Protein AF-0000000074057341 (afdb_homodimer)

Secondary structure (DSSP, 8-state):
----HHHHHHHHHHHHHHHHHHHHHHHHHHHHS-HHHHHHHHHHHHHHHHHHHHHHT-S---HHHHHHHHHHHHHHHHTEEEEE-SSEEEEEES--HHHHHHHHTT--HHHHHHHHHHHTHHHHHHHHHTT--EEE---GGGT-SSEEEEEESS---/----HHHHHHHHHHHHHHHHHHHHHHHHHHHHS-HHHHHHHHHHHHHHHHHHHHHHT-S---HHHHHHHHHHHHHHHHTEEEEE-SSEEEEEES--HHHHHHHHTT--HHHHHHHHHHHTHHHHHHHHHTT--EEE---GGGT-SSEEEEEESS---

Radius of gyration: 20.04 Å; Cα contacts (8 Å, |Δi|>4): 514; chains: 2; bounding box: 46×61×47 Å

Foldseek 3Di:
DDDDPVVLVVVLVVVLVVLVVLVVVLVVLVVVDPPVVSLVVLLVVLLVVLVVVLVVVVDQDAQVVVVVVCCVVCCSNQVWDWDDDPWKIKIKGQHDSSLVSCVVVVHDLVVSLSVQVSNCSSVCNSCVSSVWDWDFDDDVSNVDRITMIITTRDDDD/DDDDPVVLVVVLVVVLVVLVVLVVVLVVLVVVDPPVVSLVVLLVVLLVVLVVVLVVVVDQDAQVVVVVVCCVVCCSNQVWDWDDDPWKIKIKGQHDSSLVSCVVVVDDLVVSLSVQVSNCSSVVNSCVSSVWDWDFDDDVSNVDRITMIITTRDDDD

Sequence (314 aa):
MEWNKEVTERVRGAMRDRARVMACLCGELEKILPSDKAEAAARKAITSYGCIRAERDGHKITPDEWVDIHYRDMGGVFETEITKNDEYSEMRMHYCPLLEEWKAMGLSPEKQDLYCDIAMELDRNRAAEHDIPCDIVERLGKGDSFCRVRLWKKARPMEWNKEVTERVRGAMRDRARVMACLCGELEKILPSDKAEAAARKAITSYGCIRAERDGHKITPDEWVDIHYRDMGGVFETEITKNDEYSEMRMHYCPLLEEWKAMGLSPEKQDLYCDIAMELDRNRAAEHDIPCDIVERLGKGDSFCRVRLWKKARP

Organism: NCBI:txid44742

pLDDT: mean 96.52, std 6.32, range [50.5, 98.88]

Nearest PDB structures (foldseek):
  2bjn-assembly1_A  TM=5.904E-01  e=4.803E-03  Homo sapiens
  7b70-assembly1_A  TM=5.473E-01  e=6.809E-03  Drosophila melanogaster
  8pog-assembly1_D  TM=5.361E-01  e=1.450E-02  Enterobacter sp. 638
  2j3t-assembly1_B  TM=5.684E-01  e=8.302E-02  Homo sapiens
  2bjn-assembly1_A  TM=5.836E-01  e=3.253E-03  Homo sapiens

Structure (mmCIF, N/CA/C/O backbone):
data_AF-0000000074057341-model_v1
#
loop_
_entity.id
_entity.type
_entity.pdbx_description
1 polymer 'L-2-amino-thiazoline-4-carboxylic acid hydrolase'
#
loop_
_atom_site.group_PDB
_atom_site.id
_atom_site.type_symbol
_atom_site.label_atom_id
_atom_site.label_alt_id
_atom_site.label_comp_id
_atom_site.label_asym_id
_atom_site.label_entity_id
_atom_site.label_seq_id
_atom_site.pdbx_PDB_ins_code
_atom_site.Cartn_x
_atom_site.Cartn_y
_atom_site.Cartn_z
_atom_site.occupancy
_atom_site.B_iso_or_equiv
_atom_site.auth_seq_id
_atom_site.auth_comp_id
_atom_site.auth_asym_id
_atom_site.auth_atom_id
_atom_site.pdbx_PDB_model_num
ATOM 1 N N . MET A 1 1 ? -21.844 6.156 14.234 1 56.16 1 MET A N 1
ATOM 2 C CA . MET A 1 1 ? -21.953 5.641 12.875 1 56.16 1 MET A CA 1
ATOM 3 C C . MET A 1 1 ? -21.422 4.215 12.789 1 56.16 1 MET A C 1
ATOM 5 O O . MET A 1 1 ? -20.406 3.893 13.406 1 56.16 1 MET A O 1
ATOM 9 N N . GLU A 1 2 ? -22.188 3.312 12.547 1 80.12 2 GLU A N 1
ATOM 10 C CA . GLU A 1 2 ? -21.781 1.916 12.469 1 80.12 2 GLU A CA 1
ATOM 11 C C . GLU A 1 2 ? -20.984 1.648 11.188 1 80.12 2 GLU A C 1
ATOM 13 O O . GLU A 1 2 ? -21.438 1.976 10.094 1 80.12 2 GLU A O 1
ATOM 18 N N . TRP A 1 3 ? -19.703 1.364 11.328 1 88.06 3 TRP A N 1
ATOM 19 C CA . TRP A 1 3 ? -18.844 1.072 10.188 1 88.06 3 TRP A CA 1
ATOM 20 C C . TRP A 1 3 ? -19.219 -0.269 9.555 1 88.06 3 TRP A C 1
ATOM 22 O O . TRP A 1 3 ? -19.516 -1.233 10.266 1 88.06 3 TRP A O 1
ATOM 32 N N . ASN A 1 4 ? -19.219 -0.233 8.188 1 92.94 4 ASN A N 1
ATOM 33 C CA . ASN A 1 4 ? -19.391 -1.491 7.473 1 92.94 4 ASN A CA 1
ATOM 34 C C . ASN A 1 4 ? -18.219 -2.447 7.73 1 92.94 4 ASN A C 1
ATOM 36 O O . ASN A 1 4 ? -17.094 -2.186 7.309 1 92.94 4 ASN A O 1
ATOM 40 N N . LYS A 1 5 ? -18.547 -3.537 8.375 1 95 5 LYS A N 1
ATOM 41 C CA . LYS A 1 5 ? -17.5 -4.457 8.836 1 95 5 LYS A CA 1
ATOM 42 C C . LYS A 1 5 ? -16.719 -5.043 7.664 1 95 5 LYS A C 1
ATOM 44 O O . LYS A 1 5 ? -15.508 -5.195 7.738 1 95 5 LYS A O 1
ATOM 49 N N . GLU A 1 6 ? -17.438 -5.406 6.637 1 95.62 6 GLU A N 1
ATOM 50 C CA . GLU A 1 6 ? -16.766 -5.988 5.477 1 95.62 6 GLU A CA 1
ATOM 51 C C . GLU A 1 6 ? -15.812 -4.988 4.832 1 95.62 6 GLU A C 1
ATOM 53 O O . GLU A 1 6 ? -14.68 -5.336 4.488 1 95.62 6 GLU A O 1
ATOM 58 N N . VAL A 1 7 ? -16.203 -3.758 4.684 1 96.81 7 VAL A N 1
ATOM 59 C CA . VAL A 1 7 ? -15.352 -2.717 4.109 1 96.81 7 VAL A CA 1
ATOM 60 C C . VAL A 1 7 ? -14.117 -2.52 4.977 1 96.81 7 VAL A C 1
ATOM 62 O O . VAL A 1 7 ? -12.992 -2.504 4.469 1 96.81 7 VAL A O 1
ATOM 65 N N . THR A 1 8 ? -14.344 -2.486 6.277 1 97.88 8 THR A N 1
ATOM 66 C CA . THR A 1 8 ? -13.258 -2.246 7.219 1 97.88 8 THR A CA 1
ATOM 67 C C . THR A 1 8 ? -12.195 -3.342 7.109 1 97.88 8 THR A C 1
ATOM 69 O O . THR A 1 8 ? -11.008 -3.051 6.953 1 97.88 8 THR A O 1
ATOM 72 N N . GLU A 1 9 ? -12.617 -4.551 7.059 1 97.62 9 GLU A N 1
ATOM 73 C CA . GLU A 1 9 ? -11.672 -5.668 7.055 1 97.62 9 GLU A CA 1
ATOM 74 C C . GLU A 1 9 ? -10.945 -5.77 5.715 1 97.62 9 GLU A C 1
ATOM 76 O O . GLU A 1 9 ? -9.758 -6.078 5.672 1 97.62 9 GLU A O 1
ATOM 81 N N . ARG A 1 10 ? -11.656 -5.5 4.648 1 97.94 10 ARG A N 1
ATOM 82 C CA . ARG A 1 10 ? -11.039 -5.586 3.33 1 97.94 10 ARG A CA 1
ATOM 83 C C . ARG A 1 10 ? -10.047 -4.453 3.113 1 97.94 10 ARG A C 1
ATOM 85 O O . ARG A 1 10 ? -8.992 -4.648 2.506 1 97.94 10 ARG A O 1
ATOM 92 N N . VAL A 1 11 ? -10.352 -3.299 3.623 1 98.5 11 VAL A N 1
ATOM 93 C CA . VAL A 1 11 ? -9.43 -2.166 3.525 1 98.5 11 VAL A CA 1
ATOM 94 C C . VAL A 1 11 ? -8.219 -2.406 4.414 1 98.5 11 VAL A C 1
ATOM 96 O O . VAL A 1 11 ? -7.082 -2.133 4.016 1 98.5 11 VAL A O 1
ATOM 99 N N . ARG A 1 12 ? -8.445 -2.996 5.609 1 98.62 12 ARG A N 1
ATOM 100 C CA . ARG A 1 12 ? -7.324 -3.361 6.473 1 98.62 12 ARG A CA 1
ATOM 101 C C . ARG A 1 12 ? -6.387 -4.34 5.77 1 98.62 12 ARG A C 1
ATOM 103 O O . ARG A 1 12 ? -5.164 -4.219 5.875 1 98.62 12 ARG A O 1
ATOM 110 N N . GLY A 1 13 ? -6.973 -5.289 5.062 1 97.94 13 GLY A N 1
ATOM 111 C CA . GLY A 1 13 ? -6.16 -6.227 4.301 1 97.94 13 GLY A CA 1
ATOM 112 C C . GLY A 1 13 ? -5.297 -5.555 3.254 1 97.94 13 GLY A C 1
ATOM 113 O O . GLY A 1 13 ? -4.109 -5.867 3.129 1 97.94 13 GLY A O 1
ATOM 114 N N . ALA A 1 14 ? -5.887 -4.617 2.516 1 98.31 14 ALA A N 1
ATOM 115 C CA . ALA A 1 14 ? -5.145 -3.885 1.49 1 98.31 14 ALA A CA 1
ATOM 116 C C . ALA A 1 14 ? -4.047 -3.029 2.111 1 98.31 14 ALA A C 1
ATOM 118 O O . ALA A 1 14 ? -2.963 -2.885 1.537 1 98.31 14 ALA A O 1
ATOM 119 N N . MET A 1 15 ? -4.277 -2.494 3.279 1 98.75 15 MET A N 1
ATOM 120 C CA . MET A 1 15 ? -3.279 -1.666 3.951 1 98.75 15 MET A CA 1
ATOM 121 C C . MET A 1 15 ? -2.145 -2.523 4.504 1 98.75 15 MET A C 1
ATOM 123 O O . MET A 1 15 ? -0.996 -2.08 4.551 1 98.75 15 MET A O 1
ATOM 127 N N . ARG A 1 16 ? -2.484 -3.758 4.887 1 98.56 16 ARG A N 1
ATOM 128 C CA . ARG A 1 16 ? -1.421 -4.68 5.277 1 98.56 16 ARG A CA 1
ATOM 129 C C . ARG A 1 16 ? -0.5 -4.98 4.102 1 98.56 16 ARG A C 1
ATOM 131 O O . ARG A 1 16 ? 0.712 -5.129 4.277 1 98.56 16 ARG A O 1
ATOM 138 N N . ASP A 1 17 ? -1.051 -5.051 2.908 1 98.25 17 ASP A N 1
ATOM 139 C CA . ASP A 1 17 ? -0.238 -5.23 1.709 1 98.25 17 ASP A CA 1
ATOM 140 C C . ASP A 1 17 ? 0.681 -4.031 1.482 1 98.25 17 ASP A C 1
ATOM 142 O O . ASP A 1 17 ? 1.844 -4.199 1.107 1 98.25 17 ASP A O 1
ATOM 146 N N . ARG A 1 18 ? 0.147 -2.855 1.688 1 98.75 18 ARG A N 1
ATOM 147 C CA . ARG A 1 18 ? 0.969 -1.654 1.585 1 98.75 18 ARG A CA 1
ATOM 148 C C . ARG A 1 18 ? 2.125 -1.694 2.578 1 98.75 18 ARG A C 1
ATOM 150 O O . ARG A 1 18 ? 3.254 -1.334 2.24 1 98.75 18 ARG A O 1
ATOM 157 N N . ALA A 1 19 ? 1.781 -2.117 3.799 1 98.81 19 ALA A N 1
ATOM 158 C CA . ALA A 1 19 ? 2.799 -2.221 4.84 1 98.81 19 ALA A CA 1
ATOM 159 C C . ALA A 1 19 ? 3.916 -3.174 4.426 1 98.81 19 ALA A C 1
ATOM 161 O O . ALA A 1 19 ? 5.094 -2.902 4.664 1 98.81 19 ALA A O 1
ATOM 162 N N . ARG A 1 20 ? 3.584 -4.281 3.795 1 98.44 20 ARG A N 1
ATOM 163 C CA . ARG A 1 20 ? 4.57 -5.262 3.35 1 98.44 20 ARG A CA 1
ATOM 164 C C . ARG A 1 20 ? 5.477 -4.676 2.273 1 98.44 20 ARG A C 1
ATOM 166 O O . ARG A 1 20 ? 6.699 -4.828 2.33 1 98.44 20 ARG A O 1
ATOM 173 N N . VAL A 1 21 ? 4.82 -4.004 1.354 1 98.69 21 VAL A N 1
ATOM 174 C CA . VAL A 1 21 ? 5.59 -3.404 0.27 1 98.69 21 VAL A CA 1
ATOM 175 C C . VAL A 1 21 ? 6.57 -2.377 0.836 1 98.69 21 VAL A C 1
ATOM 177 O O . VAL A 1 21 ? 7.746 -2.365 0.47 1 98.69 21 VAL A O 1
ATOM 180 N N . MET A 1 22 ? 6.102 -1.571 1.725 1 98.88 22 MET A N 1
ATOM 181 C CA . MET A 1 22 ? 6.957 -0.55 2.326 1 98.88 22 MET A CA 1
AT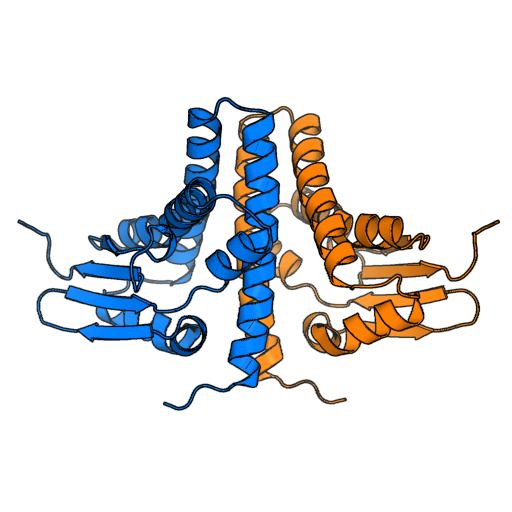OM 182 C C . MET A 1 22 ? 8.117 -1.188 3.086 1 98.88 22 MET A C 1
ATOM 184 O O . MET A 1 22 ? 9.266 -0.781 2.928 1 98.88 22 MET A O 1
ATOM 188 N N . ALA A 1 23 ? 7.797 -2.188 3.855 1 98.81 23 ALA A N 1
ATOM 189 C CA . ALA A 1 23 ? 8.836 -2.846 4.645 1 98.81 23 ALA A CA 1
ATOM 190 C C . ALA A 1 23 ? 9.875 -3.504 3.742 1 98.81 23 ALA A C 1
ATOM 192 O O . ALA A 1 23 ? 11.078 -3.426 4.012 1 98.81 23 ALA A O 1
ATOM 193 N N . CYS A 1 24 ? 9.469 -4.129 2.67 1 98.75 24 CYS A N 1
ATOM 194 C CA . CYS A 1 24 ? 10.383 -4.816 1.765 1 98.75 24 CYS A CA 1
ATOM 195 C C . CYS A 1 24 ? 11.281 -3.82 1.042 1 98.75 24 CYS A C 1
ATOM 197 O O . CYS A 1 24 ? 12.492 -4.039 0.928 1 98.75 24 CYS A O 1
ATOM 199 N N . LEU A 1 25 ? 10.703 -2.717 0.609 1 98.81 25 LEU A N 1
ATOM 200 C CA . LEU A 1 25 ? 11.5 -1.707 -0.083 1 98.81 25 LEU A CA 1
ATOM 201 C C . LEU A 1 25 ? 12.453 -1.015 0.881 1 98.81 25 LEU A C 1
ATOM 203 O O . LEU A 1 25 ? 13.633 -0.824 0.563 1 98.81 25 LEU A O 1
ATOM 207 N N . CYS A 1 26 ? 11.977 -0.683 2.064 1 98.62 26 CYS A N 1
ATOM 208 C CA . CYS A 1 26 ? 12.852 -0.087 3.068 1 98.62 26 CYS A CA 1
ATOM 209 C C . CYS A 1 26 ? 13.961 -1.053 3.471 1 98.62 26 CYS A C 1
ATOM 211 O O . CYS A 1 26 ? 15.102 -0.64 3.693 1 98.62 26 CYS A O 1
ATOM 213 N N . GLY A 1 27 ? 13.578 -2.326 3.547 1 97.81 27 GLY A N 1
ATOM 214 C CA . GLY A 1 27 ? 14.578 -3.334 3.855 1 97.81 27 GLY A CA 1
ATOM 215 C C . GLY A 1 27 ? 15.711 -3.381 2.844 1 97.81 27 GLY A C 1
ATOM 216 O O . GLY A 1 27 ? 16.875 -3.525 3.215 1 97.81 27 GLY A O 1
ATOM 217 N N . GLU A 1 28 ? 15.383 -3.256 1.601 1 97.81 28 GLU A N 1
ATOM 218 C CA . GLU A 1 28 ? 16.422 -3.244 0.576 1 97.81 28 GLU A CA 1
ATOM 219 C C . GLU A 1 28 ? 17.281 -1.99 0.677 1 97.81 28 GLU A C 1
ATOM 221 O O . GLU A 1 28 ? 18.5 -2.049 0.488 1 97.81 28 GLU A O 1
ATOM 226 N N . LEU A 1 29 ? 16.641 -0.837 0.982 1 97.56 29 LEU A N 1
ATOM 227 C CA . LEU A 1 29 ? 17.391 0.397 1.204 1 97.56 29 LEU A CA 1
ATOM 228 C C . LEU A 1 29 ? 18.406 0.221 2.322 1 97.56 29 LEU A C 1
ATOM 230 O O . LEU A 1 29 ? 19.547 0.679 2.205 1 97.56 29 LEU A O 1
ATOM 234 N N . GLU A 1 30 ? 18.031 -0.466 3.322 1 97.44 30 GLU A N 1
ATOM 235 C CA . GLU A 1 30 ? 18.875 -0.655 4.5 1 97.44 30 GLU A CA 1
ATOM 236 C C . GLU A 1 30 ? 20.062 -1.58 4.191 1 97.44 30 GLU A C 1
ATOM 238 O O . GLU A 1 30 ? 21.078 -1.529 4.867 1 97.44 30 GLU A O 1
ATOM 243 N N . LYS A 1 31 ? 19.875 -2.436 3.205 1 96.5 31 LYS A N 1
ATOM 244 C CA . LYS A 1 31 ? 20.969 -3.33 2.807 1 96.5 31 LYS A CA 1
ATOM 245 C C . LYS A 1 31 ? 21.984 -2.604 1.933 1 96.5 31 LYS A C 1
ATOM 247 O O . LYS A 1 31 ? 23.172 -2.945 1.938 1 96.5 31 LYS A O 1
ATOM 252 N N . ILE A 1 32 ? 21.547 -1.567 1.287 1 95.75 32 ILE A N 1
ATOM 253 C CA . ILE A 1 32 ? 22.391 -0.983 0.246 1 95.75 32 ILE A CA 1
ATOM 254 C C . ILE A 1 32 ? 23 0.322 0.749 1 95.75 32 ILE A C 1
ATOM 256 O O . ILE A 1 32 ? 24 0.794 0.207 1 95.75 32 ILE A O 1
ATOM 260 N N . LEU A 1 33 ? 22.391 0.927 1.814 1 96.19 33 LEU A N 1
ATOM 261 C CA . LEU A 1 33 ? 22.828 2.211 2.354 1 96.19 33 LEU A CA 1
ATOM 262 C C . LEU A 1 33 ? 23.125 2.104 3.848 1 96.19 33 LEU A C 1
ATOM 264 O O . LEU A 1 33 ? 22.547 1.252 4.531 1 96.19 33 LEU A O 1
ATOM 268 N N . PRO A 1 34 ? 24.062 3.076 4.262 1 97.06 34 PRO A N 1
ATOM 269 C CA . PRO A 1 34 ? 24.125 3.215 5.719 1 97.06 34 PRO A CA 1
ATOM 270 C C . PRO A 1 34 ? 22.766 3.549 6.336 1 97.06 34 PRO A C 1
ATOM 272 O O . PRO A 1 34 ? 21.938 4.203 5.699 1 97.06 34 PRO A O 1
ATOM 275 N N . SER A 1 35 ? 22.547 3.111 7.609 1 95.94 35 SER A N 1
ATOM 276 C CA . SER A 1 35 ? 21.25 3.17 8.289 1 95.94 35 SER A CA 1
ATOM 277 C C . SER A 1 35 ? 20.672 4.574 8.234 1 95.94 35 SER A C 1
ATOM 279 O O . SER A 1 35 ? 19.469 4.742 7.961 1 95.94 35 SER A O 1
ATOM 281 N N . ASP A 1 36 ? 21.484 5.578 8.5 1 96.88 36 ASP A N 1
ATOM 282 C CA . ASP A 1 36 ? 20.984 6.953 8.531 1 96.88 36 ASP A CA 1
ATOM 283 C C . ASP A 1 36 ? 20.562 7.414 7.141 1 96.88 36 ASP A C 1
ATOM 285 O O . ASP A 1 36 ? 19.578 8.156 7.004 1 96.88 36 ASP A O 1
ATOM 289 N N . LYS A 1 37 ? 21.281 6.977 6.117 1 97.44 37 LYS A N 1
ATOM 290 C CA . LYS A 1 37 ? 20.938 7.34 4.746 1 97.44 37 LYS A CA 1
ATOM 291 C C . LYS A 1 37 ? 19.719 6.578 4.258 1 97.44 37 LYS A C 1
ATOM 293 O O . LYS A 1 37 ? 18.906 7.109 3.488 1 97.44 37 LYS A O 1
ATOM 298 N N . ALA A 1 38 ? 19.609 5.336 4.68 1 97.88 38 ALA A N 1
ATOM 299 C CA . ALA A 1 38 ? 18.422 4.547 4.34 1 97.88 38 ALA A CA 1
ATOM 300 C C . ALA A 1 38 ? 17.156 5.172 4.922 1 97.88 38 ALA A C 1
ATOM 302 O O . ALA A 1 38 ? 16.141 5.289 4.227 1 97.88 38 ALA A O 1
ATOM 303 N N . GLU A 1 39 ? 17.297 5.539 6.164 1 98.5 39 GLU A N 1
ATOM 304 C CA . GLU A 1 39 ? 16.156 6.195 6.805 1 98.5 39 GLU A CA 1
ATOM 305 C C . GLU A 1 39 ? 15.805 7.504 6.105 1 98.5 39 GLU A C 1
ATOM 307 O O . GLU A 1 39 ? 14.633 7.797 5.871 1 98.5 39 GLU A O 1
ATOM 312 N N . ALA A 1 40 ? 16.797 8.297 5.805 1 98.5 40 ALA A N 1
ATOM 313 C CA . ALA A 1 40 ? 16.578 9.578 5.145 1 98.5 40 ALA A CA 1
ATOM 314 C C . ALA A 1 40 ? 15.891 9.391 3.797 1 98.5 40 ALA A C 1
ATOM 316 O O . ALA A 1 40 ? 15 10.164 3.438 1 98.5 40 ALA A O 1
ATOM 317 N N . ALA A 1 41 ? 16.312 8.367 3.039 1 98.44 41 ALA A N 1
ATOM 318 C CA . ALA A 1 41 ? 15.703 8.086 1.739 1 98.44 41 ALA A CA 1
ATOM 319 C C . ALA A 1 41 ? 14.242 7.66 1.891 1 98.44 41 ALA A C 1
ATOM 321 O O . ALA A 1 41 ? 13.383 8.078 1.114 1 98.44 41 ALA A O 1
ATOM 322 N N . ALA A 1 42 ? 13.969 6.816 2.873 1 98.81 42 ALA A N 1
ATOM 323 C CA . ALA A 1 42 ? 12.602 6.371 3.129 1 98.81 42 ALA A CA 1
ATOM 324 C C . ALA A 1 42 ? 11.711 7.539 3.535 1 98.81 42 ALA A C 1
ATOM 326 O O . ALA A 1 42 ? 10.586 7.672 3.045 1 98.81 42 ALA A O 1
ATOM 327 N N . ARG A 1 43 ? 12.242 8.391 4.391 1 98.81 43 ARG A N 1
ATOM 328 C CA . ARG A 1 43 ? 11.484 9.562 4.828 1 98.81 43 ARG A CA 1
ATOM 329 C C . ARG A 1 43 ? 11.203 10.5 3.66 1 98.81 43 ARG A C 1
ATOM 331 O O . ARG A 1 43 ? 10.109 11.055 3.549 1 98.81 43 ARG A O 1
ATOM 338 N N . LYS A 1 44 ? 12.18 10.648 2.832 1 98.75 44 LYS A N 1
ATOM 339 C CA . LYS A 1 44 ? 11.992 11.508 1.662 1 98.75 44 LYS A CA 1
ATOM 340 C C . LYS A 1 44 ? 10.922 10.945 0.735 1 98.75 44 LYS A C 1
ATOM 342 O O . LYS A 1 44 ? 10.117 11.703 0.18 1 98.75 44 LYS A O 1
ATOM 347 N N . ALA A 1 45 ? 10.93 9.664 0.535 1 98.75 45 ALA A N 1
ATOM 348 C CA . ALA A 1 45 ? 9.914 9.016 -0.287 1 98.75 45 ALA A CA 1
ATOM 349 C C . ALA A 1 45 ? 8.516 9.273 0.264 1 98.75 45 ALA A C 1
ATOM 351 O O . ALA A 1 45 ? 7.613 9.672 -0.476 1 98.75 45 ALA A O 1
ATOM 352 N N . ILE A 1 46 ? 8.32 9.078 1.572 1 98.81 46 ILE A N 1
ATOM 353 C CA . ILE A 1 46 ? 7.004 9.219 2.176 1 98.81 46 ILE A CA 1
ATOM 354 C C . ILE A 1 46 ? 6.621 10.688 2.256 1 98.81 46 ILE A C 1
ATOM 356 O O . ILE A 1 46 ? 5.441 11.039 2.164 1 98.81 46 ILE A O 1
ATOM 360 N N . THR A 1 47 ? 7.633 11.586 2.375 1 98.69 47 THR A N 1
ATOM 361 C CA . THR A 1 47 ? 7.383 13.016 2.244 1 98.69 47 THR A CA 1
ATOM 362 C C . THR A 1 47 ? 6.73 13.336 0.899 1 98.69 47 THR A C 1
ATOM 364 O O . THR A 1 47 ? 5.73 14.047 0.84 1 98.69 47 THR A O 1
ATOM 367 N N . SER A 1 48 ? 7.297 12.773 -0.169 1 98.38 48 SER A N 1
ATOM 368 C CA . SER A 1 48 ? 6.727 12.977 -1.497 1 98.38 48 SER A CA 1
ATOM 369 C C . SER A 1 48 ? 5.281 12.484 -1.556 1 98.38 48 SER A C 1
ATOM 371 O O . SER A 1 48 ? 4.426 13.133 -2.164 1 98.38 48 SER A O 1
ATOM 373 N N . TYR A 1 49 ? 5.047 11.406 -0.941 1 98.25 49 TYR A N 1
ATOM 374 C CA . TYR A 1 49 ? 3.695 10.859 -0.862 1 98.25 49 TYR A CA 1
ATOM 375 C C . TYR A 1 49 ? 2.754 11.836 -0.163 1 98.25 49 TYR A C 1
ATOM 377 O O . TYR A 1 49 ? 1.625 12.047 -0.612 1 98.25 49 TYR A O 1
ATOM 385 N N . GLY A 1 50 ? 3.184 12.391 0.948 1 97.94 50 GLY A N 1
ATOM 386 C CA . GLY A 1 50 ? 2.383 13.391 1.639 1 97.94 50 GLY A CA 1
ATOM 387 C C . GLY A 1 50 ? 2.061 14.594 0.777 1 97.94 50 GLY A C 1
ATOM 388 O O . GLY A 1 50 ? 0.944 15.117 0.826 1 97.94 50 GLY A O 1
ATOM 389 N N . CYS A 1 51 ? 3.014 14.992 -0.012 1 98 51 CYS A N 1
ATOM 390 C CA . CYS A 1 51 ? 2.811 16.141 -0.9 1 98 51 CYS A CA 1
ATOM 391 C C . CYS A 1 51 ? 1.796 15.805 -1.988 1 98 51 CYS A C 1
ATOM 393 O O . CYS A 1 51 ? 0.934 16.625 -2.311 1 98 51 CYS A O 1
ATOM 395 N N . ILE A 1 52 ? 1.896 14.602 -2.518 1 97.75 52 ILE A N 1
ATOM 396 C CA . ILE A 1 52 ? 0.94 14.148 -3.521 1 97.75 52 ILE A CA 1
ATOM 397 C C . ILE A 1 52 ? -0.468 14.148 -2.932 1 97.75 52 ILE A C 1
ATOM 399 O O . ILE A 1 52 ? -1.416 14.609 -3.572 1 97.75 52 ILE A O 1
ATOM 403 N N . ARG A 1 53 ? -0.588 13.648 -1.708 1 97 53 ARG A N 1
ATOM 404 C CA . ARG A 1 53 ? -1.886 13.602 -1.042 1 97 53 ARG A CA 1
ATOM 405 C C . ARG A 1 53 ? -2.455 15 -0.851 1 97 53 ARG A C 1
ATOM 407 O O . ARG A 1 53 ? -3.65 15.227 -1.049 1 97 53 ARG A O 1
ATOM 414 N N . ALA A 1 54 ? -1.619 15.906 -0.432 1 97.88 54 ALA A N 1
ATOM 415 C CA . ALA A 1 54 ? -2.066 17.281 -0.239 1 97.88 54 ALA A CA 1
ATOM 416 C C . ALA A 1 54 ? -2.592 17.875 -1.543 1 97.88 54 ALA A C 1
ATOM 418 O O . ALA A 1 54 ? -3.625 18.547 -1.555 1 97.88 54 ALA A O 1
ATOM 419 N N . GLU A 1 55 ? -1.879 17.641 -2.604 1 97.25 55 GLU A N 1
ATOM 420 C CA . GLU A 1 55 ? -2.295 18.141 -3.91 1 97.25 55 GLU A CA 1
ATOM 421 C C . GLU A 1 55 ? -3.67 17.609 -4.293 1 97.25 55 GLU A C 1
ATOM 423 O O . GLU A 1 55 ? -4.477 18.312 -4.895 1 97.25 55 GLU A O 1
ATOM 428 N N . ARG A 1 56 ? -4.004 16.484 -3.916 1 95.62 56 ARG A N 1
ATOM 429 C CA . ARG A 1 56 ? -5.238 15.812 -4.32 1 95.62 56 ARG A CA 1
ATOM 430 C C . ARG A 1 56 ? -6.418 16.281 -3.477 1 95.62 56 ARG A C 1
ATOM 432 O O . ARG A 1 56 ? -7.574 16.031 -3.824 1 95.62 56 ARG A O 1
ATOM 439 N N . ASP A 1 57 ? -6.066 16.891 -2.379 1 95.88 57 ASP A N 1
ATOM 440 C CA . ASP A 1 57 ? -7.148 17.5 -1.618 1 95.88 57 ASP A CA 1
ATOM 441 C C . ASP A 1 57 ? -7.844 18.594 -2.43 1 95.88 57 ASP A C 1
ATOM 443 O O . ASP A 1 57 ? -8.992 18.953 -2.154 1 95.88 57 ASP A O 1
ATOM 447 N N . GLY A 1 58 ? -7.176 19.156 -3.412 1 95.75 58 GLY A N 1
ATOM 448 C CA . GLY A 1 58 ? -7.766 20.078 -4.367 1 95.75 58 GLY A CA 1
ATOM 449 C C . GLY A 1 58 ? -7.82 21.5 -3.863 1 95.75 58 GLY A C 1
ATOM 450 O O . GLY A 1 58 ? -8 22.438 -4.648 1 95.75 58 GLY A O 1
ATOM 451 N N . HIS A 1 59 ? -7.777 21.688 -2.586 1 96.81 59 HIS A N 1
ATOM 452 C CA . HIS A 1 59 ? -7.758 23 -1.944 1 96.81 59 HIS A CA 1
ATOM 453 C C . HIS A 1 59 ? -7.125 22.922 -0.56 1 96.81 59 HIS A C 1
ATOM 455 O O . HIS A 1 59 ? -6.852 21.828 -0.056 1 96.81 59 HIS A O 1
ATOM 461 N N . LYS A 1 60 ? -6.785 24.109 -0.084 1 96.56 60 LYS A N 1
ATOM 462 C CA . LYS A 1 60 ? -6.309 24.156 1.296 1 96.56 60 LYS A CA 1
ATOM 463 C C . LYS A 1 60 ? -7.406 23.719 2.266 1 96.56 60 LYS A C 1
ATOM 465 O O . LYS A 1 60 ? -8.492 24.297 2.281 1 96.56 60 LYS A O 1
ATOM 470 N N . ILE A 1 61 ? -7.094 22.766 3.057 1 97.75 61 ILE A N 1
ATOM 471 C CA . ILE A 1 61 ? -8.117 22.281 3.973 1 97.75 61 ILE A CA 1
ATOM 472 C C . ILE A 1 61 ? -7.816 22.766 5.391 1 97.75 61 ILE A C 1
ATOM 474 O O . ILE A 1 61 ? -6.66 23.062 5.719 1 97.75 61 ILE A O 1
ATOM 478 N N . THR A 1 62 ? -8.836 22.812 6.219 1 97.88 62 THR A N 1
ATOM 479 C CA . THR A 1 62 ? -8.711 23.172 7.625 1 97.88 62 THR A CA 1
ATOM 480 C C . THR A 1 62 ? -8.484 21.922 8.484 1 97.88 62 THR A C 1
ATOM 482 O O . THR A 1 62 ? -8.742 20.812 8.039 1 97.88 62 THR A O 1
ATOM 485 N N . PRO A 1 63 ? -8.055 22.156 9.719 1 98.38 63 PRO A N 1
ATOM 486 C CA . PRO A 1 63 ? -7.938 21.031 10.641 1 98.38 63 PRO A CA 1
ATOM 487 C C . PRO A 1 63 ? -9.258 20.266 10.828 1 98.38 63 PRO A C 1
ATOM 489 O O . PRO A 1 63 ? -9.266 19.047 10.875 1 98.38 63 PRO A O 1
ATOM 492 N N . ASP A 1 64 ? -10.344 20.969 10.891 1 98.5 64 ASP A N 1
ATOM 493 C CA . ASP A 1 64 ? -11.648 20.344 11.047 1 98.5 64 ASP A CA 1
ATOM 494 C C . ASP A 1 64 ? -11.992 19.469 9.828 1 98.5 64 ASP A C 1
ATOM 496 O O . ASP A 1 64 ? -12.469 18.344 9.977 1 98.5 64 ASP A O 1
ATOM 500 N N . GLU A 1 65 ? -11.766 20.031 8.711 1 98.25 65 GLU A N 1
ATOM 501 C CA . GLU A 1 65 ? -12.023 19.281 7.484 1 98.25 65 GLU A CA 1
ATOM 502 C C . GLU A 1 65 ? -11.148 18.031 7.414 1 98.25 65 GLU A C 1
ATOM 504 O O . GLU A 1 65 ? -11.609 16.969 6.988 1 98.25 65 GLU A O 1
ATOM 509 N N . TRP A 1 66 ? -9.922 18.141 7.809 1 98.44 66 TRP A N 1
ATOM 510 C CA . TRP A 1 66 ? -8.977 17.031 7.793 1 98.44 66 TRP A CA 1
ATOM 511 C C . TRP A 1 66 ? -9.508 15.859 8.609 1 98.44 66 TRP A C 1
ATOM 513 O O . TRP A 1 66 ? -9.57 14.734 8.117 1 98.44 66 TRP A O 1
ATOM 523 N N . VAL A 1 67 ? -9.898 16.109 9.836 1 98.44 67 VAL A N 1
ATOM 524 C CA . VAL A 1 67 ? -10.305 15.008 10.703 1 98.44 67 VAL A CA 1
ATOM 525 C C . VAL A 1 67 ? -11.648 14.453 10.25 1 98.44 67 VAL A C 1
ATOM 527 O O . VAL A 1 67 ? -11.914 13.258 10.383 1 98.44 67 VAL A O 1
ATOM 530 N N . ASP A 1 68 ? -12.484 15.312 9.648 1 98 68 ASP A N 1
ATOM 531 C CA . ASP A 1 68 ? -13.75 14.836 9.102 1 98 68 ASP A CA 1
ATOM 532 C C . ASP A 1 68 ? -13.523 13.883 7.934 1 98 68 ASP A C 1
ATOM 534 O O . ASP A 1 68 ? -14.188 12.844 7.832 1 98 68 ASP A O 1
ATOM 538 N N . ILE A 1 69 ? -12.641 14.297 7.09 1 96.94 69 ILE A N 1
ATOM 539 C CA . ILE A 1 69 ? -12.297 13.453 5.949 1 96.94 69 ILE A CA 1
ATOM 540 C C . ILE A 1 69 ? -11.727 12.125 6.441 1 96.94 69 ILE A C 1
ATOM 542 O O . ILE A 1 69 ? -12.156 11.055 5.996 1 96.94 69 ILE A O 1
ATOM 546 N N . HIS A 1 70 ? -10.82 12.195 7.359 1 97.44 70 HIS A N 1
ATOM 547 C CA . HIS A 1 70 ? -10.227 10.984 7.926 1 97.44 70 HIS A CA 1
ATOM 548 C C . HIS A 1 70 ? -11.281 10.086 8.547 1 97.44 70 HIS A C 1
ATOM 550 O O . HIS A 1 70 ? -11.297 8.875 8.312 1 97.44 70 HIS A O 1
ATOM 556 N N . TYR A 1 71 ? -12.094 10.656 9.344 1 97.56 71 TYR A N 1
ATOM 557 C CA . TYR A 1 71 ? -13.094 9.859 10.055 1 97.56 71 TYR A CA 1
ATOM 558 C C . TYR A 1 71 ? -14.047 9.18 9.078 1 97.56 71 TYR A C 1
ATOM 560 O O . TYR A 1 71 ? -14.359 7.996 9.234 1 97.56 71 TYR A O 1
ATOM 568 N N . ARG A 1 72 ? -14.461 9.844 8.086 1 95.69 72 ARG A N 1
ATOM 569 C CA . ARG A 1 72 ? -15.375 9.312 7.082 1 95.69 72 ARG A CA 1
ATOM 570 C C . ARG A 1 72 ? -14.734 8.172 6.309 1 95.69 72 ARG A C 1
ATOM 572 O O . ARG A 1 72 ? -15.359 7.129 6.098 1 95.69 72 ARG A O 1
ATOM 579 N N . ASP A 1 73 ? -13.523 8.398 5.996 1 95.25 73 ASP A N 1
ATOM 580 C CA . ASP A 1 73 ? -12.891 7.492 5.047 1 95.25 73 ASP A CA 1
ATOM 581 C C . ASP A 1 73 ? -12.188 6.348 5.773 1 95.25 73 ASP A C 1
ATOM 583 O O . ASP A 1 73 ? -12.125 5.227 5.258 1 95.25 73 ASP A O 1
ATOM 587 N N . MET A 1 74 ? -11.68 6.672 6.988 1 97.38 74 MET A N 1
ATOM 588 C CA . MET A 1 74 ? -10.742 5.723 7.578 1 97.38 74 MET A CA 1
ATOM 589 C C . MET A 1 74 ? -11.047 5.504 9.055 1 97.38 74 MET A C 1
ATOM 591 O O . MET A 1 74 ? -10.375 4.715 9.727 1 97.38 74 MET A O 1
ATOM 595 N N . GLY A 1 75 ? -12.031 6.141 9.578 1 97.75 75 GLY A N 1
ATOM 596 C CA . GLY A 1 75 ? -12.305 6.09 11.008 1 97.75 75 GLY A CA 1
ATOM 597 C C . GLY A 1 75 ? -12.469 4.68 11.531 1 97.75 75 GLY A C 1
ATOM 598 O O . GLY A 1 75 ? -11.914 4.332 12.578 1 97.75 75 GLY A O 1
ATOM 599 N N . GLY A 1 76 ? -13.266 3.889 10.812 1 97.5 76 GLY A N 1
ATOM 600 C CA . GLY A 1 76 ? -13.469 2.506 11.211 1 97.5 76 GLY A CA 1
ATOM 601 C C . GLY A 1 76 ? -12.219 1.656 11.07 1 97.5 76 GLY A C 1
ATOM 602 O O . GLY A 1 76 ? -11.969 0.773 11.891 1 97.5 76 GLY A O 1
ATOM 603 N N . VAL A 1 77 ? -11.43 1.945 10.117 1 98.44 77 VAL A N 1
ATOM 604 C CA . VAL A 1 77 ? -10.234 1.172 9.812 1 98.44 77 VAL A CA 1
ATOM 605 C C . VAL A 1 77 ? -9.203 1.352 10.922 1 98.44 77 VAL A C 1
ATOM 607 O O . VAL A 1 77 ? -8.57 0.383 11.359 1 98.44 77 VAL A O 1
ATOM 610 N N . PHE A 1 78 ? -9.125 2.537 11.414 1 98.62 78 PHE A N 1
ATOM 611 C CA . PHE A 1 78 ? -8.102 2.854 12.406 1 98.62 78 PHE A CA 1
ATOM 612 C C . PHE A 1 78 ? -8.711 2.936 13.805 1 98.62 78 PHE A C 1
ATOM 614 O O . PHE A 1 78 ? -8.008 3.199 14.781 1 98.62 78 PHE A O 1
ATOM 621 N N . GLU A 1 79 ? -10.055 2.73 13.891 1 98.19 79 GLU A N 1
ATOM 622 C CA . GLU A 1 79 ? -10.758 2.902 15.156 1 98.19 79 GLU A CA 1
ATOM 623 C C . GLU A 1 79 ? -10.484 4.277 15.758 1 98.19 79 GLU A C 1
ATOM 625 O O . GLU A 1 79 ? -10.047 4.379 16.906 1 98.19 79 GLU A O 1
ATOM 630 N N . THR A 1 80 ? -10.867 5.328 15.039 1 98.38 80 THR A N 1
ATOM 631 C CA . THR A 1 80 ? -10.445 6.695 15.32 1 98.38 80 THR A CA 1
ATOM 632 C C . THR A 1 80 ? -11.461 7.395 16.219 1 98.38 80 THR A C 1
ATOM 634 O O . THR A 1 80 ? -12.672 7.238 16.047 1 98.38 80 THR A O 1
ATOM 637 N N . GLU A 1 81 ? -10.922 8.125 17.172 1 98.12 81 GLU A N 1
ATOM 638 C CA . GLU A 1 81 ? -11.672 9.125 17.922 1 98.12 81 GLU A CA 1
ATOM 639 C C . GLU A 1 81 ? -11.273 10.539 17.516 1 98.12 81 GLU A C 1
ATOM 641 O O . GLU A 1 81 ? -10.086 10.836 17.359 1 98.12 81 GLU A O 1
ATOM 646 N N . ILE A 1 82 ? -12.312 11.375 17.391 1 98.31 82 ILE A N 1
ATOM 647 C CA . ILE A 1 82 ? -12.047 12.742 16.953 1 98.31 82 ILE A CA 1
ATOM 648 C C . ILE A 1 82 ? -12.414 13.711 18.078 1 98.31 82 ILE A C 1
ATOM 650 O O . ILE A 1 82 ? -13.438 13.547 18.734 1 98.31 82 ILE A O 1
ATOM 654 N N . THR A 1 83 ? -11.57 14.648 18.266 1 98.12 83 THR A N 1
ATOM 655 C CA . THR A 1 83 ? -11.859 15.789 19.125 1 98.12 83 THR A CA 1
ATOM 656 C C . THR A 1 83 ? -11.633 17.094 18.375 1 98.12 83 THR A C 1
ATOM 658 O O . THR A 1 83 ? -10.641 17.25 17.656 1 98.12 83 THR A O 1
ATOM 661 N N . LYS A 1 84 ? -12.594 18.062 18.547 1 98.19 84 LYS A N 1
ATOM 662 C CA . LYS A 1 84 ? -12.469 19.406 17.984 1 98.19 84 LYS A CA 1
ATOM 663 C C . LYS A 1 84 ? -12.703 20.469 19.047 1 98.19 84 LYS A C 1
ATOM 665 O O . LYS A 1 84 ? -13.633 20.359 19.844 1 98.19 84 LYS A O 1
ATOM 670 N N . ASN A 1 85 ? -11.836 21.391 19.094 1 97.12 85 ASN A N 1
ATOM 671 C CA . ASN A 1 85 ? -12.047 22.594 19.906 1 97.12 85 ASN A CA 1
ATOM 672 C C . ASN A 1 85 ? -11.531 23.844 19.203 1 97.12 85 ASN A C 1
ATOM 674 O O . ASN A 1 85 ? -11.234 23.812 18 1 97.12 85 ASN A O 1
ATOM 678 N N . ASP A 1 86 ? -11.445 24.984 19.906 1 96.31 86 ASP A N 1
ATOM 679 C CA . ASP A 1 86 ? -11.102 26.266 19.297 1 96.31 86 ASP A CA 1
ATOM 680 C C . ASP A 1 86 ? -9.625 26.312 18.906 1 96.31 86 ASP A C 1
ATOM 682 O O . ASP A 1 86 ? -9.227 27.078 18.047 1 96.31 86 ASP A O 1
ATOM 686 N N . GLU A 1 87 ? -8.836 25.422 19.5 1 97.19 87 GLU A N 1
ATOM 687 C CA . GLU A 1 87 ? -7.391 25.5 19.312 1 97.19 87 GLU A CA 1
ATOM 688 C C . GLU A 1 87 ? -6.895 24.484 18.297 1 97.19 87 GLU A C 1
ATOM 690 O O . GLU A 1 87 ? -5.984 24.766 17.516 1 97.19 87 GLU A O 1
ATOM 695 N N . TYR A 1 88 ? -7.445 23.297 18.328 1 97.75 88 TYR A N 1
ATOM 696 C CA . TYR A 1 88 ? -6.957 22.234 17.453 1 97.75 88 TYR A CA 1
ATOM 697 C C . TYR A 1 88 ? -8.055 21.219 17.156 1 97.75 88 TYR A C 1
ATOM 699 O O . TYR A 1 88 ? -9.086 21.188 17.844 1 97.75 88 TYR A O 1
ATOM 707 N N . SER A 1 89 ? -7.891 20.453 16.094 1 98.5 89 SER A N 1
ATOM 708 C CA . SER A 1 89 ? -8.555 19.188 15.844 1 98.5 89 SER A CA 1
ATOM 709 C C . SER A 1 89 ? -7.59 18.016 16.031 1 98.5 89 SER A C 1
ATOM 711 O O . SER A 1 89 ? -6.422 18.094 15.648 1 98.5 89 SER A O 1
ATOM 713 N N . GLU A 1 90 ? -8.109 17 16.641 1 98.19 90 GLU A N 1
ATOM 714 C CA . GLU A 1 90 ? -7.246 15.883 17.016 1 98.19 90 GLU A CA 1
ATOM 715 C C . GLU A 1 90 ? -7.875 14.547 16.625 1 98.19 90 GLU A C 1
ATOM 717 O O . GLU A 1 90 ? -9.086 14.352 16.797 1 98.19 90 GLU A O 1
ATOM 722 N N . MET A 1 91 ? -7.016 13.672 16.156 1 98.12 91 MET A N 1
ATOM 723 C CA . MET A 1 91 ? -7.426 12.289 15.938 1 98.12 91 MET A CA 1
ATOM 724 C C . MET A 1 91 ? -6.594 11.336 16.797 1 98.12 91 MET A C 1
ATOM 726 O O . MET A 1 91 ? -5.367 11.469 16.859 1 98.12 91 MET A O 1
ATOM 730 N N . ARG A 1 92 ? -7.262 10.461 17.422 1 98.44 92 ARG A N 1
ATOM 731 C CA . ARG A 1 92 ? -6.652 9.352 18.141 1 98.44 92 ARG A CA 1
ATOM 732 C C . ARG A 1 92 ? -6.977 8.016 17.484 1 98.44 92 ARG A C 1
ATOM 734 O O . ARG A 1 92 ? -8.141 7.633 17.391 1 98.44 92 ARG A O 1
ATOM 741 N N . MET A 1 93 ? -5.977 7.352 16.984 1 98.56 93 MET A N 1
ATOM 742 C CA . MET A 1 93 ? -6.152 6.074 16.297 1 98.56 93 MET A CA 1
ATOM 743 C C . MET A 1 93 ? -5.73 4.914 17.188 1 98.56 93 MET A C 1
ATOM 745 O O . MET A 1 93 ? -4.613 4.898 17.703 1 98.56 93 MET A O 1
ATOM 749 N N . HIS A 1 94 ? -6.566 3.957 17.359 1 98.62 94 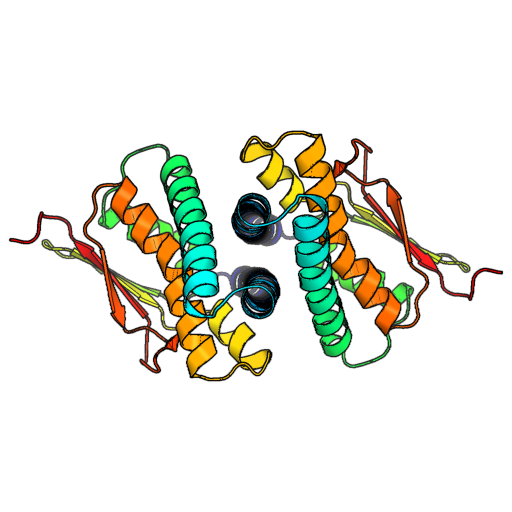HIS A N 1
ATOM 750 C CA . HIS A 1 94 ? -6.359 2.906 18.344 1 98.62 94 HIS A CA 1
ATOM 751 C C . HIS A 1 94 ? -5.957 1.595 17.672 1 98.62 94 HIS A C 1
ATOM 753 O O . HIS A 1 94 ? -5.695 0.602 18.359 1 98.62 94 HIS A O 1
ATOM 759 N N . TYR A 1 95 ? -5.922 1.634 16.406 1 98.62 95 TYR A N 1
ATOM 760 C CA . TYR A 1 95 ? -5.527 0.478 15.602 1 98.62 95 TYR A CA 1
ATOM 761 C C . TYR A 1 95 ? -4.824 0.913 14.32 1 98.62 95 TYR A C 1
ATOM 763 O O . TYR A 1 95 ? -5.172 1.938 13.734 1 98.62 95 TYR A O 1
ATOM 771 N N . CYS A 1 96 ? -3.891 0.227 13.898 1 98.69 96 CYS A N 1
ATOM 772 C CA . CYS A 1 96 ? -3.188 0.53 12.664 1 98.69 96 CYS A CA 1
ATOM 773 C C . CYS A 1 96 ? -2.852 -0.747 11.898 1 98.69 96 CYS A C 1
ATOM 775 O O . CYS A 1 96 ? -2 -1.526 12.328 1 98.69 96 CYS A O 1
ATOM 777 N N . PRO A 1 97 ? -3.439 -0.962 10.781 1 98.69 97 PRO A N 1
ATOM 778 C CA . PRO A 1 97 ? -3.154 -2.168 10 1 98.69 97 PRO A CA 1
ATOM 779 C C . PRO A 1 97 ? -1.694 -2.254 9.555 1 98.69 97 PRO A C 1
ATOM 781 O O . PRO A 1 97 ? -1.161 -3.354 9.391 1 98.69 97 PRO A O 1
ATOM 784 N N . LEU A 1 98 ? -1.035 -1.103 9.367 1 98.81 98 LEU A N 1
ATOM 785 C CA . LEU A 1 98 ? 0.378 -1.13 9.008 1 98.81 98 LEU A CA 1
ATOM 786 C C . LEU A 1 98 ? 1.21 -1.753 10.117 1 98.81 98 LEU A C 1
ATOM 788 O O . LEU A 1 98 ? 2.004 -2.664 9.875 1 98.81 98 LEU A O 1
ATOM 792 N N . LEU A 1 99 ? 0.959 -1.261 11.297 1 98.75 99 LEU A N 1
ATOM 793 C CA . LEU A 1 99 ? 1.705 -1.751 12.445 1 98.75 99 LEU A CA 1
ATOM 794 C C . LEU A 1 99 ? 1.432 -3.232 12.68 1 98.75 99 LEU A C 1
ATOM 796 O O . LEU A 1 99 ? 2.354 -4.004 12.961 1 98.75 99 LEU A O 1
ATOM 800 N N . GLU A 1 100 ? 0.195 -3.629 12.594 1 98.44 100 GLU A N 1
ATOM 801 C CA . GLU A 1 100 ? -0.154 -5.031 12.805 1 98.44 100 GLU A CA 1
ATOM 802 C C . GLU A 1 100 ? 0.552 -5.934 11.797 1 98.44 100 GLU A C 1
ATOM 804 O O . GLU A 1 100 ? 0.95 -7.051 12.125 1 98.44 100 GLU A O 1
ATOM 809 N N . GLU A 1 101 ? 0.688 -5.441 10.594 1 98.62 101 GLU A N 1
ATOM 810 C CA . GLU A 1 101 ? 1.402 -6.223 9.586 1 98.62 101 GLU A CA 1
ATOM 811 C C . GLU A 1 101 ? 2.891 -6.312 9.914 1 98.62 101 GLU A C 1
ATOM 813 O O . GLU A 1 101 ? 3.502 -7.371 9.766 1 98.62 101 GLU A O 1
ATOM 818 N N . TRP A 1 102 ? 3.48 -5.246 10.344 1 98.69 102 TRP A N 1
ATOM 819 C CA . TRP A 1 102 ? 4.906 -5.254 10.664 1 98.69 102 TRP A CA 1
ATOM 820 C C . TRP A 1 102 ? 5.191 -6.148 11.867 1 98.69 102 TRP A C 1
ATOM 822 O O . TRP A 1 102 ? 6.234 -6.805 11.922 1 98.69 102 TRP A O 1
ATOM 832 N N . LYS A 1 103 ? 4.27 -6.184 12.82 1 98.5 103 LYS A N 1
ATOM 833 C CA . LYS A 1 103 ? 4.355 -7.16 13.906 1 98.5 103 LYS A CA 1
ATOM 834 C C . LYS A 1 103 ? 4.285 -8.586 13.359 1 98.5 103 LYS A C 1
ATOM 836 O O . LYS A 1 103 ? 5.105 -9.438 13.727 1 98.5 103 LYS A O 1
ATOM 841 N N . ALA A 1 104 ? 3.34 -8.828 12.523 1 97.88 104 ALA A N 1
ATOM 842 C CA . ALA A 1 104 ? 3.131 -10.164 11.969 1 97.88 104 ALA A CA 1
ATOM 843 C C . ALA A 1 104 ? 4.34 -10.617 11.156 1 97.88 104 ALA A C 1
ATOM 845 O O . ALA A 1 104 ? 4.645 -11.812 11.102 1 97.88 104 ALA A O 1
ATOM 846 N N . MET A 1 105 ? 5.066 -9.688 10.562 1 97.88 105 MET A N 1
ATOM 847 C CA . MET A 1 105 ? 6.262 -9.977 9.773 1 97.88 105 MET A CA 1
ATOM 848 C C . MET A 1 105 ? 7.434 -10.328 10.68 1 97.88 105 MET A C 1
ATOM 850 O O . MET A 1 105 ? 8.484 -10.758 10.203 1 97.88 105 MET A O 1
ATOM 854 N N . GLY A 1 106 ? 7.277 -10.031 11.969 1 97.62 106 GLY A N 1
ATOM 855 C CA . GLY A 1 106 ? 8.312 -10.375 12.93 1 97.62 106 GLY A CA 1
ATOM 856 C C . GLY A 1 106 ? 9.375 -9.297 13.07 1 97.62 106 GLY A C 1
ATOM 857 O O . GLY A 1 106 ? 10.484 -9.57 13.523 1 97.62 106 GLY A O 1
ATOM 858 N N . LEU A 1 107 ? 9.047 -8.133 12.656 1 97.94 107 LEU A N 1
ATOM 859 C CA . LEU A 1 107 ? 10 -7.043 12.836 1 97.94 107 LEU A CA 1
ATOM 860 C C . LEU A 1 107 ? 10.203 -6.742 14.32 1 97.94 107 LEU A C 1
ATOM 862 O O . LEU A 1 107 ? 9.281 -6.898 15.125 1 97.94 107 LEU A O 1
ATOM 866 N N . SER A 1 108 ? 11.391 -6.242 14.664 1 97.81 108 SER A N 1
ATOM 867 C CA . SER A 1 108 ? 11.648 -5.859 16.047 1 97.81 108 SER A CA 1
ATOM 868 C C . SER A 1 108 ? 10.836 -4.637 16.453 1 97.81 108 SER A C 1
ATOM 870 O O . SER A 1 108 ? 10.43 -3.846 15.594 1 97.81 108 SER A O 1
ATOM 872 N N . PRO A 1 109 ? 10.578 -4.461 17.703 1 97.31 109 PRO A N 1
ATOM 873 C CA . PRO A 1 109 ? 9.859 -3.277 18.172 1 97.31 109 PRO A CA 1
ATOM 874 C C . PRO A 1 109 ? 10.492 -1.973 17.688 1 97.31 109 PRO A C 1
ATOM 876 O O . PRO A 1 109 ? 9.781 -1.021 17.359 1 97.31 109 PRO A O 1
ATOM 879 N N . GLU A 1 110 ? 11.844 -1.939 17.641 1 97.12 110 GLU A N 1
ATOM 880 C CA . GLU A 1 110 ? 12.555 -0.745 17.188 1 97.12 110 GLU A CA 1
ATOM 881 C C . GLU A 1 110 ? 12.266 -0.455 15.719 1 97.12 110 GLU A C 1
ATOM 883 O O . GLU A 1 110 ? 12.039 0.697 15.344 1 97.12 110 GLU A O 1
ATOM 888 N N . LYS A 1 111 ? 12.266 -1.493 14.914 1 97.75 111 LYS A N 1
ATOM 889 C CA . LYS A 1 111 ? 12 -1.327 13.492 1 97.75 111 LYS A CA 1
ATOM 890 C C . LYS A 1 111 ? 10.539 -0.969 13.234 1 97.75 111 LYS A C 1
ATOM 892 O O . LYS A 1 111 ? 10.234 -0.18 12.336 1 97.75 111 LYS A O 1
ATOM 897 N N . GLN A 1 112 ? 9.633 -1.601 13.977 1 98.31 112 GLN A N 1
ATOM 898 C CA . GLN A 1 112 ? 8.219 -1.254 13.891 1 98.31 112 GLN A CA 1
ATOM 899 C C . GLN A 1 112 ? 8 0.236 14.141 1 98.31 112 GLN A C 1
ATOM 901 O O . GLN A 1 112 ? 7.309 0.905 13.367 1 98.31 112 GLN A O 1
ATOM 906 N N . ASP A 1 113 ? 8.625 0.706 15.18 1 97.62 113 ASP A N 1
ATOM 907 C CA . ASP A 1 113 ? 8.477 2.115 15.531 1 97.62 113 ASP A CA 1
ATOM 908 C C . ASP A 1 113 ? 9.094 3.016 14.461 1 97.62 113 ASP A C 1
ATOM 910 O O . ASP A 1 113 ? 8.555 4.074 14.141 1 97.62 113 ASP A O 1
ATOM 914 N N . LEU A 1 114 ? 10.211 2.58 13.984 1 98.06 114 LEU A N 1
ATOM 915 C CA . LEU A 1 114 ? 10.875 3.352 12.938 1 98.06 114 LEU A CA 1
ATOM 916 C C . LEU A 1 114 ? 9.984 3.469 11.703 1 98.06 114 LEU A C 1
ATOM 918 O O . LEU A 1 114 ? 9.789 4.566 11.18 1 98.06 114 LEU A O 1
ATOM 922 N N . TYR A 1 115 ? 9.445 2.342 11.219 1 98.56 115 TYR A N 1
ATOM 923 C CA . TYR A 1 115 ? 8.602 2.359 10.031 1 98.56 115 TYR A CA 1
ATOM 924 C C . TYR A 1 115 ? 7.324 3.15 10.281 1 98.56 115 TYR A C 1
ATOM 926 O O . TYR A 1 115 ? 6.84 3.859 9.391 1 98.56 115 TYR A O 1
ATOM 934 N N . CYS A 1 116 ? 6.816 3.029 11.492 1 98.19 116 CYS A N 1
ATOM 935 C CA . CYS A 1 116 ? 5.652 3.822 11.875 1 98.19 116 CYS A CA 1
ATOM 936 C C . CYS A 1 116 ? 5.949 5.312 11.781 1 98.19 116 CYS A C 1
ATOM 938 O O . CYS A 1 116 ? 5.172 6.07 11.195 1 98.19 116 CYS A O 1
ATOM 940 N N . ASP A 1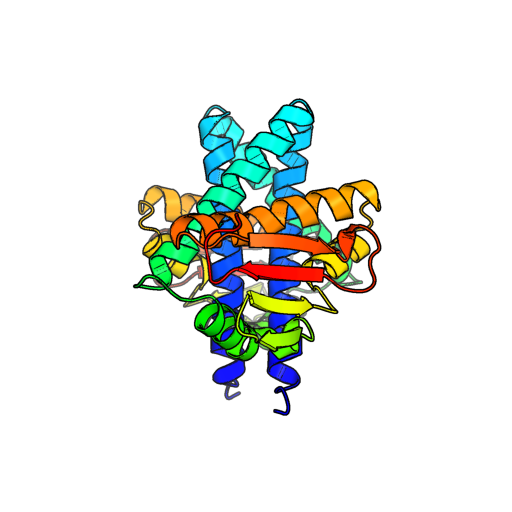 117 ? 7.062 5.676 12.359 1 98 117 ASP A N 1
ATOM 941 C CA . ASP A 1 117 ? 7.445 7.082 12.359 1 98 117 ASP A CA 1
ATOM 942 C C . ASP A 1 117 ? 7.707 7.582 10.945 1 98 117 ASP A C 1
ATOM 944 O O . ASP A 1 117 ? 7.363 8.719 10.609 1 98 117 ASP A O 1
ATOM 948 N N . ILE A 1 118 ? 8.305 6.789 10.117 1 98.56 118 ILE A N 1
ATOM 949 C CA . ILE A 1 118 ? 8.531 7.133 8.711 1 98.56 118 ILE A CA 1
ATOM 950 C C . ILE A 1 118 ? 7.191 7.293 8 1 98.56 118 ILE A C 1
ATOM 952 O O . ILE A 1 118 ? 7 8.242 7.234 1 98.56 118 ILE A O 1
ATOM 956 N N . ALA A 1 119 ? 6.25 6.402 8.289 1 98.5 119 ALA A N 1
ATOM 957 C CA . ALA A 1 119 ? 4.934 6.457 7.656 1 98.5 119 ALA A CA 1
ATOM 958 C C . ALA A 1 119 ? 4.219 7.762 7.992 1 98.5 119 ALA A C 1
ATOM 960 O O . ALA A 1 119 ? 3.445 8.281 7.184 1 98.5 119 ALA A O 1
ATOM 961 N N . MET A 1 120 ? 4.562 8.336 9.148 1 98.19 120 MET A N 1
ATOM 962 C CA . MET A 1 120 ? 3.898 9.555 9.609 1 98.19 120 MET A CA 1
ATOM 963 C C . MET A 1 120 ? 4.414 10.773 8.852 1 98.19 120 MET A C 1
ATOM 965 O O . MET A 1 120 ? 3.844 11.859 8.961 1 98.19 120 MET A O 1
ATOM 969 N N . GLU A 1 121 ? 5.469 10.586 8.055 1 98.44 121 GLU A N 1
ATOM 970 C CA . GLU A 1 121 ? 5.891 11.68 7.184 1 98.44 121 GLU A CA 1
ATOM 971 C C . GLU A 1 121 ? 4.777 12.07 6.215 1 98.44 121 GLU A C 1
ATOM 973 O O . GLU A 1 121 ? 4.703 13.219 5.781 1 98.44 121 GLU A O 1
ATOM 978 N N . LEU A 1 122 ? 3.922 11.078 5.832 1 98.5 122 LEU A N 1
ATOM 979 C CA . LEU A 1 122 ? 2.752 11.398 5.02 1 98.5 122 LEU A CA 1
ATOM 980 C C . LEU A 1 122 ? 1.934 12.516 5.664 1 98.5 122 LEU A C 1
ATOM 982 O O . LEU A 1 122 ? 1.685 13.547 5.043 1 98.5 122 LEU A O 1
ATOM 986 N N . ASP A 1 123 ? 1.54 12.336 6.883 1 98 123 ASP A N 1
ATOM 987 C CA . ASP A 1 123 ? 0.688 13.289 7.586 1 98 123 ASP A CA 1
ATOM 988 C C . ASP A 1 123 ? 1.433 14.594 7.852 1 98 123 ASP A C 1
ATOM 990 O O . ASP A 1 123 ? 0.871 15.68 7.688 1 98 123 ASP A O 1
ATOM 994 N N . ARG A 1 124 ? 2.732 14.492 8.281 1 98.19 124 ARG A N 1
ATOM 995 C CA . ARG A 1 124 ? 3.521 15.688 8.562 1 98.19 124 ARG A CA 1
ATOM 996 C C . ARG A 1 124 ? 3.617 16.578 7.336 1 98.19 124 ARG A C 1
ATOM 998 O O . ARG A 1 124 ? 3.475 17.812 7.441 1 98.19 124 ARG A O 1
ATOM 1005 N N . ASN A 1 125 ? 3.783 15.977 6.219 1 98.44 125 ASN A N 1
ATOM 1006 C CA . ASN A 1 125 ? 4.047 16.781 5.035 1 98.44 125 ASN A CA 1
ATOM 1007 C C . ASN A 1 125 ? 2.756 17.203 4.34 1 98.44 125 ASN A C 1
ATOM 1009 O O . ASN A 1 125 ? 2.693 18.266 3.717 1 98.44 125 ASN A O 1
ATOM 1013 N N . ARG A 1 126 ? 1.711 16.359 4.418 1 98.38 126 ARG A N 1
ATOM 1014 C CA . ARG A 1 126 ? 0.399 16.859 4.023 1 98.38 126 ARG A CA 1
ATOM 1015 C C . ARG A 1 126 ? 0.029 18.109 4.816 1 98.38 126 ARG A C 1
ATOM 1017 O O . ARG A 1 126 ? -0.442 19.094 4.25 1 98.38 126 ARG A O 1
ATOM 1024 N N . ALA A 1 127 ? 0.229 18.078 6.102 1 98.38 127 ALA A N 1
ATOM 1025 C CA . ALA A 1 127 ? -0.063 19.219 6.969 1 98.38 127 ALA A CA 1
ATOM 1026 C C . ALA A 1 127 ? 0.764 20.438 6.566 1 98.38 127 ALA A C 1
ATOM 1028 O O . ALA A 1 127 ? 0.241 21.547 6.492 1 98.38 127 ALA A O 1
ATOM 1029 N N . ALA A 1 128 ? 2.057 20.203 6.336 1 97.88 128 ALA A N 1
ATOM 1030 C CA . ALA A 1 128 ? 2.941 21.297 5.934 1 97.88 128 ALA A CA 1
ATOM 1031 C C . ALA A 1 128 ? 2.434 21.969 4.664 1 97.88 128 ALA A C 1
ATOM 1033 O O . ALA A 1 128 ? 2.438 23.203 4.562 1 97.88 128 ALA A O 1
ATOM 1034 N N . GLU A 1 129 ? 1.942 21.188 3.707 1 98 129 GLU A N 1
ATOM 1035 C CA . GLU A 1 129 ? 1.432 21.719 2.447 1 98 129 GLU A CA 1
ATOM 1036 C C . GLU A 1 129 ? 0.183 22.562 2.67 1 98 129 GLU A C 1
ATOM 1038 O O . GLU A 1 129 ? -0.109 23.469 1.885 1 98 129 GLU A O 1
ATOM 1043 N N . HIS A 1 130 ? -0.534 22.297 3.691 1 97.94 130 HIS A N 1
ATOM 1044 C CA . HIS A 1 130 ? -1.754 23.031 4 1 97.94 130 HIS A CA 1
ATOM 1045 C C . HIS A 1 130 ? -1.493 24.109 5.039 1 97.94 130 HIS A C 1
ATOM 1047 O O . HIS A 1 130 ? -2.43 24.75 5.527 1 97.94 130 HIS A O 1
ATOM 1053 N N . ASP A 1 131 ? -0.229 24.281 5.418 1 97.25 131 ASP A N 1
ATOM 1054 C CA . ASP A 1 131 ? 0.174 25.266 6.414 1 97.25 131 ASP A CA 1
ATOM 1055 C C . ASP A 1 131 ? -0.508 25 7.754 1 97.25 131 ASP A C 1
ATOM 1057 O O . ASP A 1 131 ? -0.963 25.922 8.422 1 97.25 131 ASP A O 1
ATOM 1061 N N . ILE A 1 132 ? -0.61 23.75 8.086 1 98.12 132 ILE A N 1
ATOM 1062 C CA . ILE A 1 132 ? -1.199 23.344 9.359 1 98.12 132 ILE A CA 1
ATOM 1063 C C . ILE A 1 132 ? -0.108 22.812 10.289 1 98.12 132 ILE A C 1
ATOM 1065 O O . ILE A 1 132 ? 0.494 21.766 10.016 1 98.12 132 ILE A O 1
ATOM 1069 N N . PRO A 1 133 ? 0.139 23.547 11.359 1 97.88 133 PRO A N 1
ATOM 1070 C CA . PRO A 1 133 ? 1.037 22.922 12.336 1 97.88 133 PRO A CA 1
ATOM 1071 C C . PRO A 1 133 ? 0.501 21.594 12.867 1 97.88 133 PRO A C 1
ATOM 1073 O O . PRO A 1 133 ? -0.649 21.531 13.312 1 97.88 133 PRO A O 1
ATOM 1076 N N . CYS A 1 134 ? 1.3 20.578 12.789 1 97.56 134 CYS A N 1
ATOM 1077 C CA . CYS A 1 134 ? 0.877 19.219 13.094 1 97.56 134 CYS A CA 1
ATOM 1078 C C . CYS A 1 134 ? 1.835 18.562 14.07 1 97.56 134 CYS A C 1
ATOM 1080 O O . CYS A 1 134 ? 3.049 18.547 13.859 1 97.56 134 CYS A O 1
ATOM 1082 N N . ASP A 1 135 ? 1.286 18.047 15.188 1 96.56 135 ASP A N 1
ATOM 1083 C CA . ASP A 1 135 ? 2.068 17.281 16.156 1 96.56 135 ASP A CA 1
ATOM 1084 C C . ASP A 1 135 ? 1.654 15.812 16.172 1 96.56 135 ASP A C 1
ATOM 1086 O O . ASP A 1 135 ? 0.468 15.5 16.297 1 96.56 135 ASP A O 1
ATOM 1090 N N . ILE A 1 136 ? 2.584 15 15.984 1 95.94 136 ILE A N 1
ATOM 1091 C CA . ILE A 1 136 ? 2.395 13.578 16.234 1 95.94 136 ILE A CA 1
ATOM 1092 C C . ILE A 1 136 ? 3.023 13.203 17.578 1 95.94 136 ILE A C 1
ATOM 1094 O O . ILE A 1 136 ? 4.246 13.078 17.688 1 95.94 136 ILE A O 1
ATOM 1098 N N . VAL A 1 137 ? 2.291 12.984 18.531 1 91.38 137 VAL A N 1
ATOM 1099 C CA . VAL A 1 137 ? 2.711 12.938 19.938 1 91.38 137 VAL A CA 1
ATOM 1100 C C . VAL A 1 137 ? 2.887 11.484 20.359 1 91.38 137 VAL A C 1
ATOM 1102 O O . VAL A 1 137 ? 4.016 11.016 20.562 1 91.38 137 VAL A O 1
ATOM 1105 N N . GLU A 1 138 ? 1.729 10.742 20.438 1 96.25 138 GLU A N 1
ATOM 1106 C CA . GLU A 1 138 ? 1.725 9.312 20.75 1 96.25 138 GLU A CA 1
ATOM 1107 C C . GLU A 1 138 ? 1.717 8.469 19.484 1 96.25 138 GLU A C 1
ATOM 1109 O O . GLU A 1 138 ? 1.108 8.844 18.484 1 96.25 138 GLU A O 1
ATOM 1114 N N . ARG A 1 139 ? 2.355 7.414 19.531 1 96.62 139 ARG A N 1
ATOM 1115 C CA . ARG A 1 139 ? 2.379 6.477 18.406 1 96.62 139 ARG A CA 1
ATOM 1116 C C . ARG A 1 139 ? 2.246 5.039 18.906 1 96.62 139 ARG A C 1
ATOM 1118 O O . ARG A 1 139 ? 2.979 4.613 19.797 1 96.62 139 ARG A O 1
ATOM 1125 N N . LEU A 1 140 ? 1.435 4.34 18.297 1 97.31 140 LEU A N 1
ATOM 1126 C CA . LEU A 1 140 ? 1.288 2.922 18.609 1 97.31 140 LEU A CA 1
ATOM 1127 C C . LEU A 1 140 ? 2.611 2.186 18.422 1 97.31 140 LEU A C 1
ATOM 1129 O O . LEU A 1 140 ? 2.957 1.312 19.219 1 97.31 140 LEU A O 1
ATOM 1133 N N . GLY A 1 141 ? 3.32 2.572 17.422 1 95.69 141 GLY A N 1
ATOM 1134 C CA . GLY A 1 141 ? 4.602 1.941 17.156 1 95.69 141 GLY A CA 1
ATOM 1135 C C . GLY A 1 141 ? 5.613 2.127 18.266 1 95.69 141 GLY A C 1
ATOM 1136 O O . GLY A 1 141 ? 6.496 1.29 18.453 1 95.69 141 GLY A O 1
ATOM 1137 N N . LYS A 1 142 ? 5.445 3.18 19 1 95 142 LYS A N 1
ATOM 1138 C CA . LYS A 1 142 ? 6.344 3.486 20.109 1 95 142 LYS A CA 1
ATOM 1139 C C . LYS A 1 142 ? 5.934 2.742 21.375 1 95 142 LYS A C 1
ATOM 1141 O O . LYS A 1 142 ? 6.703 2.668 22.328 1 95 142 LYS A O 1
ATOM 1146 N N . GLY A 1 143 ? 4.777 2.137 21.375 1 95.38 143 GLY A N 1
ATOM 1147 C CA . GLY A 1 143 ? 4.281 1.418 22.531 1 95.38 143 GLY A CA 1
ATOM 1148 C C . GLY A 1 143 ? 3.162 2.148 23.25 1 95.38 143 GLY A C 1
ATOM 1149 O O . GLY A 1 143 ? 2.641 1.661 24.266 1 95.38 143 GLY A O 1
ATOM 1150 N N . ASP A 1 144 ? 2.684 3.271 22.719 1 96.75 144 ASP A N 1
ATOM 1151 C CA . ASP A 1 144 ? 1.564 4.004 23.312 1 96.75 144 ASP A CA 1
ATOM 1152 C C . ASP A 1 144 ? 0.242 3.287 23.047 1 96.75 144 ASP A C 1
ATOM 1154 O O . ASP A 1 144 ? 0.185 2.354 22.25 1 96.75 144 ASP A O 1
ATOM 1158 N N . SER A 1 145 ? -0.755 3.645 23.75 1 97.38 145 SER A N 1
ATOM 1159 C CA . SER A 1 145 ? -2.043 2.967 23.656 1 97.38 145 SER A CA 1
ATOM 1160 C C . SER A 1 145 ? -2.828 3.443 22.438 1 97.38 145 SER A C 1
ATOM 1162 O O . SER A 1 145 ? -3.801 2.805 22.031 1 97.38 145 SER A O 1
ATOM 1164 N N . PHE A 1 146 ? -2.416 4.562 21.812 1 98.19 146 PHE A N 1
ATOM 1165 C CA . PHE A 1 146 ? -3.012 5.113 20.594 1 98.19 146 PHE A CA 1
ATOM 1166 C C . PHE A 1 146 ? -2.02 6.016 19.875 1 98.19 146 PHE A C 1
ATOM 1168 O O . PHE A 1 146 ? -0.978 6.371 20.422 1 98.19 146 PHE A O 1
ATOM 1175 N N . CYS A 1 147 ? -2.301 6.262 18.609 1 98.38 147 CYS A N 1
ATOM 1176 C CA . CYS A 1 147 ? -1.609 7.332 17.906 1 98.38 147 CYS A CA 1
ATOM 1177 C C . CYS A 1 147 ? -2.375 8.648 18.016 1 98.38 147 CYS A C 1
ATOM 1179 O O . CYS A 1 147 ? -3.594 8.68 17.844 1 98.38 147 CYS A O 1
ATOM 1181 N N . ARG A 1 148 ? -1.661 9.742 18.281 1 98.25 148 ARG A N 1
ATOM 1182 C CA . ARG A 1 148 ? -2.27 11.062 18.391 1 98.25 148 ARG A CA 1
ATOM 1183 C C . ARG A 1 148 ? -1.709 12.016 17.328 1 98.25 148 ARG A C 1
ATOM 1185 O O . ARG A 1 148 ? -0.506 12.281 17.312 1 98.25 148 ARG A O 1
ATOM 1192 N N . VAL A 1 149 ? -2.58 12.445 16.484 1 98.19 149 VAL A N 1
ATOM 1193 C CA . VAL A 1 149 ? -2.27 13.508 15.523 1 98.19 149 VAL A CA 1
ATOM 1194 C C . VAL A 1 149 ? -3.061 14.766 15.867 1 98.19 149 VAL A C 1
ATOM 1196 O O . VAL A 1 149 ? -4.293 14.758 15.836 1 98.19 149 VAL A O 1
ATOM 1199 N N . ARG A 1 150 ? -2.352 15.781 16.188 1 98.25 150 ARG A N 1
ATOM 1200 C CA . ARG A 1 150 ? -2.975 17.062 16.516 1 98.25 150 ARG A CA 1
ATOM 1201 C C . ARG A 1 150 ? -2.695 18.109 15.445 1 98.25 150 ARG A C 1
ATOM 1203 O O . ARG A 1 150 ? -1.539 18.344 15.094 1 98.25 150 ARG A O 1
ATOM 1210 N N . LEU A 1 151 ? -3.793 18.656 14.969 1 98.44 151 LEU A N 1
ATOM 1211 C CA . LEU A 1 151 ? -3.746 19.703 13.953 1 98.44 151 LEU A CA 1
ATOM 1212 C C . LEU A 1 151 ? -4.16 21.047 14.539 1 98.44 151 LEU A C 1
ATOM 1214 O O . LEU A 1 151 ? -5.316 21.234 14.922 1 98.44 151 LEU A O 1
ATOM 1218 N N . TRP A 1 152 ? -3.258 21.953 14.531 1 98.19 152 TRP A N 1
ATOM 1219 C CA . TRP A 1 152 ? -3.494 23.219 15.211 1 98.19 152 TRP A CA 1
ATOM 1220 C C . TRP A 1 152 ? -4.168 24.219 14.273 1 98.19 152 TRP A C 1
ATOM 1222 O O . TRP A 1 152 ? -3.809 24.312 13.094 1 98.19 152 TRP A O 1
ATOM 1232 N N . LYS A 1 153 ? -5.102 24.984 14.773 1 96.69 153 LYS A N 1
ATOM 1233 C CA . LYS A 1 153 ? -5.895 25.922 13.992 1 96.69 153 LYS A CA 1
ATOM 1234 C C . LYS A 1 153 ? -5.23 27.297 13.945 1 96.69 153 LYS A C 1
ATOM 1236 O O . LYS A 1 153 ? -5.512 28.094 13.055 1 96.69 153 LYS A O 1
ATOM 1241 N N . LYS A 1 154 ? -4.512 27.672 14.938 1 86.25 154 LYS A N 1
ATOM 1242 C CA . LYS A 1 154 ? -3.77 28.922 14.961 1 86.25 154 LYS A CA 1
ATOM 1243 C C . LYS A 1 154 ? -2.273 28.672 15.125 1 86.25 154 LYS A C 1
ATOM 1245 O O . LYS A 1 154 ? -1.858 27.594 15.562 1 86.25 154 LYS A O 1
ATOM 1250 N N . ALA A 1 155 ? -1.522 29.688 14.469 1 73.56 155 ALA A N 1
ATOM 1251 C CA . ALA A 1 155 ? -0.072 29.625 14.625 1 73.56 155 ALA A CA 1
ATOM 1252 C C . ALA A 1 155 ? 0.321 29.547 16.094 1 73.56 155 ALA A C 1
ATOM 1254 O O . ALA A 1 155 ? -0.334 30.141 16.953 1 73.56 155 ALA A O 1
ATOM 1255 N N . ARG A 1 156 ? 1.018 28.406 16.5 1 62.59 156 ARG A N 1
ATOM 1256 C CA . ARG A 1 156 ? 1.461 28.328 17.891 1 62.59 156 ARG A CA 1
ATOM 1257 C C . ARG A 1 156 ? 2.393 29.484 18.234 1 62.59 156 ARG A C 1
ATOM 1259 O O . ARG A 1 156 ? 3.225 29.891 17.422 1 62.59 156 ARG A O 1
ATOM 1266 N N . PRO A 1 157 ? 2.182 30.078 19.328 1 50.5 157 PRO A N 1
ATOM 1267 C CA . PRO A 1 157 ? 3.059 31.188 19.734 1 50.5 157 PRO A CA 1
ATOM 1268 C C . PRO A 1 157 ? 4.527 30.781 19.797 1 50.5 157 PRO A C 1
ATOM 1270 O O . PRO A 1 157 ? 4.84 29.594 20 1 50.5 157 PRO A O 1
ATOM 1273 N N . MET B 1 1 ? -21.312 -13.641 -9.75 1 56.97 1 MET B N 1
ATOM 1274 C CA . MET B 1 1 ? -21.281 -13.133 -8.383 1 56.97 1 MET B CA 1
ATOM 1275 C C . MET B 1 1 ? -21.219 -11.609 -8.375 1 56.97 1 MET B C 1
ATOM 1277 O O . MET B 1 1 ? -20.531 -11 -9.195 1 56.97 1 MET B O 1
ATOM 1281 N N . GLU B 1 2 ? -22.172 -10.977 -7.918 1 80.19 2 GLU B N 1
ATOM 1282 C CA . GLU B 1 2 ? -22.203 -9.516 -7.883 1 80.19 2 GLU B CA 1
ATOM 1283 C C . GLU B 1 2 ? -21.266 -8.969 -6.801 1 80.19 2 GLU B C 1
ATOM 1285 O O . GLU B 1 2 ? -21.344 -9.391 -5.645 1 80.19 2 GLU B O 1
ATOM 1290 N N . TRP B 1 3 ? -20.219 -8.297 -7.203 1 88.25 3 TRP B N 1
ATOM 1291 C CA . TRP B 1 3 ? -19.266 -7.711 -6.266 1 88.25 3 TRP B CA 1
ATOM 1292 C C . TRP B 1 3 ? -19.875 -6.527 -5.531 1 88.25 3 TRP B C 1
ATOM 1294 O O . TRP B 1 3 ? -20.594 -5.723 -6.129 1 88.25 3 TRP B O 1
ATOM 1304 N N . ASN B 1 4 ? -19.594 -6.512 -4.211 1 92.94 4 ASN B N 1
ATOM 1305 C CA . ASN B 1 4 ? -19.984 -5.344 -3.436 1 92.94 4 ASN B CA 1
ATOM 1306 C C . ASN B 1 4 ? -19.25 -4.086 -3.904 1 92.94 4 ASN B C 1
ATOM 1308 O O . ASN B 1 4 ? -18.031 -3.98 -3.748 1 92.94 4 ASN B O 1
ATOM 1312 N N . LYS B 1 5 ? -20.016 -3.18 -4.426 1 95.06 5 LYS B N 1
ATOM 1313 C CA . LYS B 1 5 ? -19.438 -2.002 -5.066 1 95.06 5 LYS B CA 1
ATOM 1314 C C . LYS B 1 5 ? -18.641 -1.171 -4.066 1 95.06 5 LYS B C 1
ATOM 1316 O O . LYS B 1 5 ? -17.562 -0.658 -4.395 1 95.06 5 LYS B O 1
ATOM 1321 N N . GLU B 1 6 ? -19.188 -1.008 -2.893 1 95.69 6 GLU B N 1
ATOM 1322 C CA . GLU B 1 6 ? -18.5 -0.212 -1.881 1 95.69 6 GLU B CA 1
ATOM 1323 C C . GLU B 1 6 ? -17.172 -0.85 -1.491 1 95.69 6 GLU B C 1
ATOM 1325 O O . GLU B 1 6 ? -16.141 -0.161 -1.385 1 95.69 6 GLU B O 1
ATOM 1330 N N . VAL B 1 7 ? -17.109 -2.139 -1.316 1 96.81 7 VAL B N 1
ATOM 1331 C CA . VAL B 1 7 ? -15.891 -2.852 -0.974 1 96.81 7 VAL B CA 1
ATOM 1332 C C . VAL B 1 7 ? -14.867 -2.689 -2.096 1 96.81 7 VAL B C 1
ATOM 1334 O O . VAL B 1 7 ? -13.711 -2.342 -1.843 1 96.81 7 VAL B O 1
ATOM 1337 N N . THR B 1 8 ? -15.359 -2.832 -3.32 1 97.88 8 THR B N 1
ATOM 1338 C CA . THR B 1 8 ? -14.477 -2.758 -4.48 1 97.88 8 THR B CA 1
ATOM 1339 C C . THR B 1 8 ? -13.805 -1.39 -4.562 1 97.88 8 THR B C 1
ATOM 1341 O O . THR B 1 8 ? -12.578 -1.298 -4.672 1 97.88 8 THR B O 1
ATOM 1344 N N . GLU B 1 9 ? -14.547 -0.361 -4.383 1 97.69 9 GLU B N 1
ATOM 1345 C CA . GLU B 1 9 ? -14.016 0.989 -4.543 1 97.69 9 GLU B CA 1
ATOM 1346 C C . GLU B 1 9 ? -13.086 1.354 -3.387 1 97.69 9 GLU B C 1
ATOM 1348 O O . GLU B 1 9 ? -12.062 2.014 -3.59 1 97.69 9 GLU B O 1
ATOM 1353 N N . ARG B 1 10 ? -13.43 0.915 -2.201 1 97.94 10 ARG B N 1
ATOM 1354 C CA . ARG B 1 10 ? -12.602 1.229 -1.039 1 97.94 10 ARG B CA 1
ATOM 1355 C C . ARG B 1 10 ? -11.289 0.461 -1.08 1 97.94 10 ARG B C 1
ATOM 1357 O O . ARG B 1 10 ? -10.242 0.993 -0.705 1 97.94 10 ARG B O 1
ATOM 1364 N N . VAL B 1 11 ? -11.328 -0.745 -1.552 1 98.5 11 VAL B N 1
ATOM 1365 C CA . VAL B 1 11 ? -10.109 -1.538 -1.691 1 98.5 11 VAL B CA 1
ATOM 1366 C C . VAL B 1 11 ? -9.242 -0.966 -2.812 1 98.5 11 VAL B C 1
ATOM 1368 O O . VAL B 1 11 ? -8.023 -0.866 -2.674 1 98.5 11 VAL B O 1
ATOM 1371 N N . ARG B 1 12 ? -9.891 -0.518 -3.91 1 98.62 12 ARG B N 1
ATOM 1372 C CA . ARG B 1 12 ? -9.148 0.143 -4.98 1 98.62 12 ARG B CA 1
ATOM 1373 C C . ARG B 1 12 ? -8.43 1.384 -4.461 1 98.62 12 ARG B C 1
ATOM 1375 O O . ARG B 1 12 ? -7.281 1.641 -4.828 1 98.62 12 ARG B O 1
ATOM 1382 N N . GLY B 1 13 ? -9.102 2.137 -3.609 1 98 13 GLY B N 1
ATOM 1383 C CA . GLY B 1 13 ? -8.477 3.303 -3.012 1 98 13 GLY B CA 1
ATOM 1384 C C . GLY B 1 13 ? -7.242 2.963 -2.195 1 98 13 GLY B C 1
ATOM 1385 O O . GLY B 1 13 ? -6.211 3.627 -2.316 1 98 13 GLY B O 1
ATOM 1386 N N . ALA B 1 14 ? -7.348 1.914 -1.381 1 98.38 14 ALA B N 1
ATOM 1387 C CA . ALA B 1 14 ? -6.219 1.48 -0.56 1 98.38 14 ALA B CA 1
ATOM 1388 C C . ALA B 1 14 ? -5.07 0.98 -1.43 1 98.38 14 ALA B C 1
ATOM 1390 O O . ALA B 1 14 ? -3.898 1.192 -1.104 1 98.38 14 ALA B O 1
ATOM 1391 N N . MET B 1 15 ? -5.367 0.357 -2.545 1 98.75 15 MET B N 1
ATOM 1392 C CA . MET B 1 15 ? -4.332 -0.147 -3.443 1 98.75 15 MET B CA 1
ATOM 1393 C C . MET B 1 15 ? -3.654 0.998 -4.191 1 98.75 15 MET B C 1
ATOM 1395 O O . MET B 1 15 ? -2.463 0.928 -4.496 1 98.75 15 MET B O 1
ATOM 1399 N N . ARG B 1 16 ? -4.43 2.049 -4.445 1 98.56 16 ARG B N 1
ATOM 1400 C CA . ARG B 1 16 ? -3.811 3.234 -5.023 1 98.56 16 ARG B CA 1
ATOM 1401 C C . ARG B 1 16 ? -2.799 3.85 -4.059 1 98.56 16 ARG B C 1
ATOM 1403 O O . ARG B 1 16 ? -1.757 4.352 -4.484 1 98.56 16 ARG B O 1
ATOM 1410 N N . ASP B 1 17 ? -3.086 3.793 -2.773 1 98.25 17 ASP B N 1
ATOM 1411 C CA . ASP B 1 17 ? -2.133 4.254 -1.77 1 98.25 17 ASP B CA 1
ATOM 1412 C C . ASP B 1 17 ? -0.865 3.4 -1.785 1 98.25 17 ASP B C 1
ATOM 1414 O O . ASP B 1 17 ? 0.244 3.926 -1.665 1 98.25 17 ASP B O 1
ATOM 1418 N N . ARG B 1 18 ? -1.042 2.113 -1.916 1 98.75 18 ARG B N 1
ATOM 1419 C CA . ARG B 1 18 ? 0.109 1.225 -2.029 1 98.75 18 ARG B CA 1
ATOM 1420 C C . ARG B 1 18 ? 0.959 1.582 -3.244 1 98.75 18 ARG B C 1
ATOM 1422 O O . ARG B 1 18 ? 2.189 1.599 -3.164 1 98.75 18 ARG B O 1
ATOM 1429 N N . ALA B 1 19 ? 0.258 1.835 -4.348 1 98.81 19 ALA B N 1
ATOM 1430 C CA . ALA B 1 19 ? 0.95 2.207 -5.578 1 98.81 19 ALA B CA 1
ATOM 1431 C C . ALA B 1 19 ? 1.784 3.469 -5.379 1 98.81 19 ALA B C 1
ATOM 1433 O O . ALA B 1 19 ? 2.912 3.559 -5.871 1 98.81 19 ALA B O 1
ATOM 1434 N N . ARG B 1 20 ? 1.269 4.445 -4.66 1 98.44 20 ARG B N 1
ATOM 1435 C CA . ARG B 1 20 ? 1.978 5.695 -4.402 1 98.44 20 ARG B CA 1
ATOM 1436 C C . ARG B 1 20 ? 3.227 5.453 -3.559 1 98.44 20 ARG B C 1
ATOM 1438 O O . ARG B 1 20 ? 4.301 5.973 -3.869 1 98.44 20 ARG B O 1
ATOM 1445 N N . VAL B 1 21 ? 3.02 4.641 -2.549 1 98.69 21 VAL B N 1
ATOM 1446 C CA . VAL B 1 21 ? 4.148 4.344 -1.673 1 98.69 21 VAL B CA 1
ATOM 1447 C C . VAL B 1 21 ? 5.25 3.646 -2.467 1 98.69 21 VAL B C 1
ATOM 1449 O O . VAL B 1 21 ? 6.426 4.008 -2.359 1 98.69 21 VAL B O 1
ATOM 1452 N N . MET B 1 22 ? 4.875 2.713 -3.262 1 98.88 22 MET B N 1
ATOM 1453 C CA . MET B 1 22 ? 5.852 1.981 -4.062 1 98.88 22 MET B CA 1
ATOM 1454 C C . MET B 1 22 ? 6.57 2.914 -5.031 1 98.88 22 MET B C 1
ATOM 1456 O O . MET B 1 22 ? 7.801 2.887 -5.133 1 98.88 22 MET B O 1
ATOM 1460 N N . ALA B 1 23 ? 5.805 3.736 -5.684 1 98.81 23 ALA B N 1
ATOM 1461 C CA . ALA B 1 23 ? 6.398 4.652 -6.652 1 98.81 23 ALA B CA 1
ATOM 1462 C C . ALA B 1 23 ? 7.355 5.625 -5.973 1 98.81 23 ALA B C 1
ATOM 1464 O O . ALA B 1 23 ? 8.438 5.91 -6.496 1 98.81 23 ALA B O 1
ATOM 1465 N N . CYS B 1 24 ? 7.012 6.133 -4.812 1 98.75 24 CYS B N 1
ATOM 1466 C CA . CYS B 1 24 ? 7.844 7.098 -4.102 1 98.75 24 CYS B CA 1
ATOM 1467 C C . CYS B 1 24 ? 9.133 6.449 -3.619 1 98.75 24 CYS B C 1
ATOM 1469 O O . CYS B 1 24 ? 10.219 7.027 -3.756 1 98.75 24 CYS B O 1
ATOM 1471 N N . LEU B 1 25 ? 9.031 5.238 -3.107 1 98.81 25 LEU B N 1
ATOM 1472 C CA . LEU B 1 25 ? 10.219 4.543 -2.635 1 98.81 25 LEU B CA 1
ATOM 1473 C C . LEU B 1 25 ? 11.117 4.145 -3.803 1 98.81 25 LEU B C 1
ATOM 1475 O O . LEU B 1 25 ? 12.336 4.336 -3.75 1 98.81 25 LEU B O 1
ATOM 1479 N N . CYS B 1 26 ? 10.531 3.641 -4.871 1 98.62 26 CYS B N 1
ATOM 1480 C CA . CYS B 1 26 ? 11.305 3.307 -6.059 1 98.62 26 CYS B CA 1
ATOM 1481 C C . CYS B 1 26 ? 11.953 4.551 -6.652 1 98.62 26 CYS B C 1
ATOM 1483 O O . CYS B 1 26 ? 13.094 4.5 -7.129 1 98.62 26 CYS B O 1
ATOM 1485 N N . GLY B 1 27 ? 11.195 5.652 -6.602 1 97.75 27 GLY B N 1
ATOM 1486 C CA . GLY B 1 27 ? 11.75 6.906 -7.082 1 97.75 27 GLY B CA 1
ATOM 1487 C C . GLY B 1 27 ? 13 7.328 -6.332 1 97.75 27 GLY B C 1
ATOM 1488 O O . GLY B 1 27 ? 13.961 7.809 -6.938 1 97.75 27 GLY B O 1
ATOM 1489 N N . GLU B 1 28 ? 13.008 7.145 -5.055 1 97.75 28 GLU B N 1
ATOM 1490 C CA . GLU B 1 28 ? 14.195 7.484 -4.277 1 97.75 28 GLU B CA 1
ATOM 1491 C C . GLU B 1 28 ? 15.352 6.551 -4.605 1 97.75 28 GLU B C 1
ATOM 1493 O O . GLU B 1 28 ? 16.5 6.984 -4.68 1 97.75 28 GLU B O 1
ATOM 1498 N N . LEU B 1 29 ? 15.047 5.25 -4.812 1 97.56 29 LEU B N 1
ATOM 1499 C CA . LEU B 1 29 ? 16.062 4.297 -5.23 1 97.56 29 LEU B CA 1
ATOM 1500 C C . LEU B 1 29 ? 16.719 4.738 -6.535 1 97.56 29 LEU B C 1
ATOM 1502 O O . LEU B 1 29 ? 17.938 4.656 -6.68 1 97.56 29 LEU B O 1
ATOM 1506 N N . GLU B 1 30 ? 15.953 5.242 -7.402 1 97.44 30 GLU B N 1
ATOM 1507 C CA . GLU B 1 30 ? 16.422 5.645 -8.727 1 97.44 30 GLU B CA 1
ATOM 1508 C C . GLU B 1 30 ? 17.297 6.891 -8.641 1 97.44 30 GLU B C 1
ATOM 1510 O O . GLU B 1 30 ? 18.125 7.137 -9.523 1 97.44 30 GLU B O 1
ATOM 1515 N N . LYS B 1 31 ? 17.078 7.684 -7.609 1 96.5 31 LYS B N 1
ATOM 1516 C CA . LYS B 1 31 ? 17.906 8.883 -7.422 1 96.5 31 LYS B CA 1
ATOM 1517 C C . LYS B 1 31 ? 19.25 8.531 -6.809 1 96.5 31 LYS B C 1
ATOM 1519 O O . LYS B 1 31 ? 20.25 9.219 -7.055 1 96.5 31 LYS B O 1
ATOM 1524 N N . ILE B 1 32 ? 19.297 7.43 -6.133 1 95.62 32 ILE B N 1
ATOM 1525 C CA . ILE B 1 32 ? 20.484 7.168 -5.316 1 95.62 32 ILE B CA 1
ATOM 1526 C C . ILE B 1 32 ? 21.344 6.094 -5.98 1 95.62 32 ILE B C 1
ATOM 1528 O O . ILE B 1 32 ? 22.531 5.961 -5.676 1 95.62 32 ILE B O 1
ATOM 1532 N N . LEU B 1 33 ? 20.734 5.312 -6.918 1 96.19 33 LEU B N 1
ATOM 1533 C CA . LEU B 1 33 ? 21.422 4.203 -7.578 1 96.19 33 LEU B CA 1
ATOM 1534 C C . LEU B 1 33 ? 21.344 4.34 -9.094 1 96.19 33 LEU B C 1
ATOM 1536 O O . LEU B 1 33 ? 20.406 4.957 -9.617 1 96.19 33 LEU B O 1
ATOM 1540 N N . PRO B 1 34 ? 22.422 3.684 -9.734 1 97.06 34 PRO B N 1
ATOM 1541 C CA . PRO B 1 34 ? 22.203 3.518 -11.172 1 97.06 34 PRO B CA 1
ATOM 1542 C C . PRO B 1 34 ? 20.922 2.768 -11.492 1 97.06 34 PRO B C 1
ATOM 1544 O O . PRO B 1 34 ? 20.484 1.913 -10.719 1 97.06 34 PRO B O 1
ATOM 1547 N N . SER B 1 35 ? 20.312 3.072 -12.672 1 95.88 35 SER B N 1
ATOM 1548 C CA . SER B 1 35 ? 18.984 2.602 -13.062 1 95.88 35 SER B CA 1
ATOM 1549 C C . SER B 1 35 ? 18.875 1.085 -12.93 1 95.88 35 SER B C 1
ATOM 1551 O O . SER B 1 35 ? 17.875 0.569 -12.422 1 95.88 35 SER B O 1
ATOM 1553 N N . ASP B 1 36 ? 19.875 0.377 -13.391 1 96.81 36 ASP B N 1
ATOM 1554 C CA . ASP B 1 36 ? 19.844 -1.081 -13.367 1 96.81 36 ASP B CA 1
ATOM 1555 C C . ASP B 1 36 ? 19.875 -1.606 -11.938 1 96.81 36 ASP B C 1
ATOM 1557 O O . ASP B 1 36 ? 19.219 -2.604 -11.617 1 96.81 36 ASP B O 1
ATOM 1561 N N . LYS B 1 37 ? 20.625 -0.935 -11.078 1 97.44 37 LYS B N 1
ATOM 1562 C CA . LYS B 1 37 ? 20.719 -1.341 -9.68 1 97.44 37 LYS B CA 1
ATOM 1563 C C . LYS B 1 37 ? 19.453 -0.971 -8.914 1 97.44 37 LYS B C 1
ATOM 1565 O O . LYS B 1 37 ? 19.031 -1.696 -8.008 1 97.44 37 LYS B O 1
ATOM 1570 N N . ALA B 1 38 ? 18.875 0.161 -9.258 1 97.88 38 ALA B N 1
ATOM 1571 C CA . ALA B 1 38 ? 17.625 0.565 -8.648 1 97.88 38 ALA B CA 1
ATOM 1572 C C . ALA B 1 38 ? 16.516 -0.438 -8.961 1 97.88 38 ALA B C 1
ATOM 1574 O O . ALA B 1 38 ? 15.758 -0.837 -8.078 1 97.88 38 ALA B O 1
ATOM 1575 N N . GLU B 1 39 ? 16.484 -0.791 -10.219 1 98.5 39 GLU B N 1
ATOM 1576 C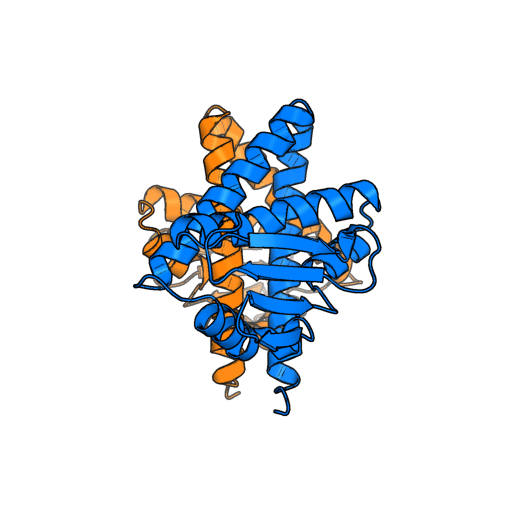 CA . GLU B 1 39 ? 15.492 -1.782 -10.617 1 98.5 39 GLU B CA 1
ATOM 1577 C C . GLU B 1 39 ? 15.719 -3.113 -9.906 1 98.5 39 GLU B C 1
ATOM 1579 O O . GLU B 1 39 ? 14.766 -3.742 -9.438 1 98.5 39 GLU B O 1
ATOM 1584 N N . ALA B 1 40 ? 16.953 -3.545 -9.859 1 98.44 40 ALA B N 1
ATOM 1585 C CA . ALA B 1 40 ? 17.281 -4.812 -9.211 1 98.44 40 ALA B CA 1
ATOM 1586 C C . ALA B 1 40 ? 16.859 -4.797 -7.742 1 98.44 40 ALA B C 1
ATOM 1588 O O . ALA B 1 40 ? 16.344 -5.793 -7.227 1 98.44 40 ALA B O 1
ATOM 1589 N N . ALA B 1 41 ? 17.094 -3.672 -7.051 1 98.44 41 ALA B N 1
ATOM 1590 C CA . ALA B 1 41 ? 16.734 -3.549 -5.645 1 98.44 41 ALA B CA 1
ATOM 1591 C C . ALA B 1 41 ? 15.211 -3.594 -5.469 1 98.44 41 ALA B C 1
ATOM 1593 O O . ALA B 1 41 ? 14.711 -4.23 -4.539 1 98.44 41 ALA B O 1
ATOM 1594 N N . ALA B 1 42 ? 14.484 -2.904 -6.34 1 98.81 42 ALA B N 1
ATOM 1595 C CA . ALA B 1 42 ? 13.023 -2.908 -6.281 1 98.81 42 ALA B CA 1
ATOM 1596 C C . ALA B 1 42 ? 12.469 -4.309 -6.531 1 98.81 42 ALA B C 1
ATOM 1598 O O . ALA B 1 42 ? 11.57 -4.762 -5.816 1 98.81 42 ALA B O 1
ATOM 1599 N N . ARG B 1 43 ? 13.047 -4.98 -7.508 1 98.81 43 ARG B N 1
ATOM 1600 C CA . ARG B 1 43 ? 12.609 -6.34 -7.812 1 98.81 43 ARG B CA 1
ATOM 1601 C C . ARG B 1 43 ? 12.883 -7.281 -6.645 1 98.81 43 ARG B C 1
ATOM 1603 O O . ARG B 1 43 ? 12.062 -8.133 -6.32 1 98.81 43 ARG B O 1
ATOM 1610 N N . LYS B 1 44 ? 14.008 -7.105 -6.047 1 98.75 44 LYS B N 1
ATOM 1611 C CA . LYS B 1 44 ? 14.344 -7.934 -4.895 1 98.75 44 LYS B CA 1
ATOM 1612 C C . LYS B 1 44 ? 13.375 -7.699 -3.742 1 98.75 44 LYS B C 1
ATOM 1614 O O . LYS B 1 44 ? 12.984 -8.641 -3.055 1 98.75 44 LYS B O 1
ATOM 1619 N N . ALA B 1 45 ? 13.039 -6.465 -3.516 1 98.75 45 ALA B N 1
ATOM 1620 C CA . ALA B 1 45 ? 12.078 -6.129 -2.473 1 98.75 45 ALA B CA 1
ATOM 1621 C C . ALA B 1 45 ? 10.734 -6.82 -2.721 1 98.75 45 ALA B C 1
ATOM 1623 O O . ALA B 1 45 ? 10.18 -7.449 -1.819 1 98.75 45 ALA B O 1
ATOM 1624 N N . ILE B 1 46 ? 10.227 -6.746 -3.941 1 98.81 46 ILE B N 1
ATOM 1625 C CA . ILE B 1 46 ? 8.906 -7.297 -4.254 1 98.81 46 ILE B CA 1
ATOM 1626 C C . ILE B 1 46 ? 8.984 -8.82 -4.301 1 98.81 46 ILE B C 1
ATOM 1628 O O . ILE B 1 46 ? 8.016 -9.508 -3.971 1 98.81 46 ILE B O 1
ATOM 1632 N N . THR B 1 47 ? 10.172 -9.359 -4.672 1 98.69 47 THR B N 1
ATOM 1633 C CA . THR B 1 47 ? 10.406 -10.797 -4.539 1 98.69 47 THR B CA 1
ATOM 1634 C C . THR B 1 47 ? 10.188 -11.25 -3.098 1 98.69 47 THR B C 1
ATOM 1636 O O . THR B 1 47 ? 9.492 -12.234 -2.85 1 98.69 47 THR B O 1
ATOM 1639 N N . SER B 1 48 ? 10.766 -10.508 -2.158 1 98.38 48 SER B N 1
ATOM 1640 C CA . SER B 1 48 ? 10.578 -10.828 -0.746 1 98.38 48 SER B CA 1
ATOM 1641 C C . SER B 1 48 ? 9.102 -10.812 -0.363 1 98.38 48 SER B C 1
ATOM 1643 O O . SER B 1 48 ? 8.641 -11.664 0.39 1 98.38 48 SER B O 1
ATOM 1645 N N . TYR B 1 49 ? 8.422 -9.875 -0.876 1 98.25 49 TYR B N 1
ATOM 1646 C CA . TYR B 1 49 ? 6.984 -9.781 -0.644 1 98.25 49 TYR B CA 1
ATOM 1647 C C . TYR B 1 49 ? 6.262 -11.016 -1.16 1 98.25 49 TYR B C 1
ATOM 1649 O O . TYR B 1 49 ? 5.375 -11.547 -0.489 1 98.25 49 TYR B O 1
ATOM 1657 N N . GLY B 1 50 ? 6.598 -11.445 -2.35 1 97.94 50 GLY B N 1
ATOM 1658 C CA . GLY B 1 50 ? 6.016 -12.672 -2.887 1 97.94 50 GLY B CA 1
ATOM 1659 C C . GLY B 1 50 ? 6.27 -13.883 -2.018 1 97.94 50 GLY B C 1
ATOM 1660 O O . GLY B 1 50 ? 5.387 -14.727 -1.846 1 97.94 50 GLY B O 1
ATOM 1661 N N . CYS B 1 51 ? 7.438 -13.945 -1.462 1 97.94 51 CYS B N 1
ATOM 1662 C CA . CYS B 1 51 ? 7.789 -15.062 -0.589 1 97.94 51 CYS B CA 1
ATOM 1663 C C . CYS B 1 51 ? 6.977 -15.016 0.701 1 97.94 51 CYS B C 1
ATOM 1665 O O . CYS B 1 51 ? 6.5 -16.047 1.172 1 97.94 51 CYS B O 1
ATOM 1667 N N . ILE B 1 52 ? 6.82 -13.82 1.234 1 97.69 52 ILE B N 1
ATOM 1668 C CA . ILE B 1 52 ? 6.004 -13.648 2.434 1 97.69 52 ILE B CA 1
ATOM 1669 C C . ILE B 1 52 ? 4.574 -14.102 2.156 1 97.69 52 ILE B C 1
ATOM 1671 O O . ILE B 1 52 ? 3.973 -14.812 2.969 1 97.69 52 ILE B O 1
ATOM 1675 N N . ARG B 1 53 ? 4.047 -13.711 1.005 1 96.94 53 ARG B N 1
ATOM 1676 C CA . ARG B 1 53 ? 2.686 -14.086 0.63 1 96.94 53 ARG B CA 1
ATOM 1677 C C . ARG B 1 53 ? 2.549 -15.602 0.52 1 96.94 53 ARG B C 1
ATOM 1679 O O . ARG B 1 53 ? 1.551 -16.172 0.961 1 96.94 53 ARG B O 1
ATOM 1686 N N . ALA B 1 54 ? 3.518 -16.234 -0.095 1 97.88 54 ALA B N 1
ATOM 1687 C CA . ALA B 1 54 ? 3.484 -17.688 -0.23 1 97.88 54 ALA B CA 1
ATOM 1688 C C . ALA B 1 54 ? 3.457 -18.359 1.137 1 97.88 54 ALA B C 1
ATOM 1690 O O . ALA B 1 54 ? 2.709 -19.312 1.348 1 97.88 54 ALA B O 1
ATOM 1691 N N . GLU B 1 55 ? 4.262 -17.875 2.023 1 97.19 55 GLU B N 1
ATOM 1692 C CA . GLU B 1 55 ? 4.309 -18.438 3.373 1 97.19 55 GLU B CA 1
ATOM 1693 C C . GLU B 1 55 ? 2.949 -18.328 4.059 1 97.19 55 GLU B C 1
ATOM 1695 O O . GLU B 1 55 ? 2.547 -19.234 4.793 1 97.19 55 GLU B O 1
ATOM 1700 N N . ARG B 1 56 ? 2.219 -17.359 3.797 1 95.56 56 ARG B N 1
ATOM 1701 C CA . ARG B 1 56 ? 0.957 -17.094 4.477 1 95.56 56 ARG B CA 1
ATOM 1702 C C . ARG B 1 56 ? -0.174 -17.938 3.893 1 95.56 56 ARG B C 1
ATOM 1704 O O . ARG B 1 56 ? -1.249 -18.031 4.488 1 95.56 56 ARG B O 1
ATOM 1711 N N . ASP B 1 57 ? 0.105 -18.438 2.727 1 95.81 57 ASP B N 1
ATOM 1712 C CA . ASP B 1 57 ? -0.876 -19.391 2.195 1 95.81 57 ASP B CA 1
ATOM 1713 C C . ASP B 1 57 ? -1.014 -20.609 3.102 1 95.81 57 ASP B C 1
ATOM 1715 O O . ASP B 1 57 ? -2.035 -21.297 3.072 1 95.81 57 ASP B O 1
ATOM 1719 N N . GLY B 1 58 ? -0.017 -20.906 3.891 1 95.69 58 GLY B N 1
ATOM 1720 C CA . GLY B 1 58 ? -0.076 -21.922 4.922 1 95.69 58 GLY B CA 1
ATOM 1721 C C . GLY B 1 58 ? 0.193 -23.328 4.391 1 95.69 58 GLY B C 1
ATOM 1722 O O . GLY B 1 58 ? 0.472 -24.25 5.164 1 95.69 58 GLY B O 1
ATOM 1723 N N . HIS B 1 59 ? 0.002 -23.531 3.141 1 96.75 59 HIS B N 1
ATOM 1724 C CA . HIS B 1 59 ? 0.283 -24.797 2.463 1 96.75 59 HIS B CA 1
ATOM 1725 C C . HIS B 1 59 ? 0.552 -24.578 0.979 1 96.75 59 HIS B C 1
ATOM 1727 O O . HIS B 1 59 ? 0.366 -23.469 0.467 1 96.75 59 HIS B O 1
ATOM 1733 N N . LYS B 1 60 ? 1.137 -25.609 0.399 1 96.5 60 LYS B N 1
ATOM 1734 C CA . LYS B 1 60 ? 1.295 -25.547 -1.051 1 96.5 60 LYS B CA 1
ATOM 1735 C C . LYS B 1 60 ? -0.06 -25.5 -1.75 1 96.5 60 LYS B C 1
ATOM 1737 O O . LYS B 1 60 ? -0.903 -26.375 -1.547 1 96.5 60 LYS B O 1
ATOM 1742 N N . ILE B 1 61 ? -0.228 -24.531 -2.559 1 97.62 61 ILE B N 1
ATOM 1743 C CA . ILE B 1 61 ? -1.523 -24.406 -3.221 1 97.62 61 ILE B CA 1
ATOM 1744 C C . ILE B 1 61 ? -1.396 -24.828 -4.684 1 97.62 61 ILE B C 1
ATOM 1746 O O . ILE B 1 61 ? -0.311 -24.75 -5.262 1 97.62 61 ILE B O 1
ATOM 1750 N N . THR B 1 62 ? -2.504 -25.219 -5.273 1 97.88 62 THR B N 1
ATOM 1751 C CA . THR B 1 62 ? -2.578 -25.562 -6.688 1 97.88 62 THR B CA 1
ATOM 1752 C C . THR B 1 62 ? -2.93 -24.344 -7.531 1 97.88 62 THR B C 1
ATOM 1754 O O . THR B 1 62 ? -3.416 -23.344 -7.012 1 97.88 62 THR B O 1
ATOM 1757 N N . PRO B 1 63 ? -2.73 -24.469 -8.836 1 98.38 63 PRO B N 1
ATOM 1758 C CA . PRO B 1 63 ? -3.164 -23.391 -9.727 1 98.38 63 PRO B CA 1
ATOM 1759 C C . PRO B 1 63 ? -4.656 -23.094 -9.602 1 98.38 63 PRO B C 1
ATOM 1761 O O . PRO B 1 63 ? -5.055 -21.922 -9.602 1 98.38 63 PRO B O 1
ATOM 1764 N N . ASP B 1 64 ? -5.465 -24.078 -9.438 1 98.44 64 ASP B N 1
ATOM 1765 C CA . ASP B 1 64 ? -6.902 -23.891 -9.289 1 98.44 64 ASP B CA 1
ATOM 1766 C C . ASP B 1 64 ? -7.223 -23.125 -8.008 1 98.44 64 ASP B C 1
ATOM 1768 O O . ASP B 1 64 ? -8.039 -22.203 -8.016 1 98.44 64 ASP B O 1
ATOM 1772 N N . GLU B 1 65 ? -6.609 -23.547 -6.98 1 98.25 65 GLU B N 1
ATOM 1773 C CA . GLU B 1 65 ? -6.816 -22.859 -5.707 1 98.25 65 GLU B CA 1
ATOM 1774 C C . GLU B 1 65 ? -6.375 -21.406 -5.785 1 98.25 65 GLU B C 1
ATOM 1776 O O . GLU B 1 65 ? -7.035 -20.516 -5.234 1 98.25 65 GLU B O 1
ATOM 1781 N N . TRP B 1 66 ? -5.277 -21.156 -6.438 1 98.44 66 TRP B N 1
ATOM 1782 C CA . TRP B 1 66 ? -4.738 -19.812 -6.59 1 98.44 66 TRP B CA 1
ATOM 1783 C C . TRP B 1 66 ? -5.766 -18.891 -7.234 1 98.44 66 TRP B C 1
ATOM 1785 O O . TRP B 1 66 ? -6.062 -17.812 -6.703 1 98.44 66 TRP B O 1
ATOM 1795 N N . VAL B 1 67 ? -6.324 -19.281 -8.352 1 98.44 67 VAL B N 1
ATOM 1796 C CA . VAL B 1 67 ? -7.219 -18.391 -9.078 1 98.44 67 VAL B CA 1
ATOM 1797 C C . VAL B 1 67 ? -8.539 -18.266 -8.328 1 98.44 67 VAL B C 1
ATOM 1799 O O . VAL B 1 67 ? -9.18 -17.203 -8.359 1 98.44 67 VAL B O 1
ATOM 1802 N N . ASP B 1 68 ? -8.922 -19.312 -7.582 1 97.94 68 ASP B N 1
ATOM 1803 C CA . ASP B 1 68 ? -10.133 -19.219 -6.766 1 97.94 68 ASP B CA 1
ATOM 1804 C C . ASP B 1 68 ? -9.969 -18.203 -5.641 1 97.94 68 ASP B C 1
ATOM 1806 O O . ASP B 1 68 ? -10.875 -17.422 -5.367 1 97.94 68 ASP B O 1
ATOM 1810 N N . ILE B 1 69 ? -8.836 -18.297 -5.02 1 96.88 69 ILE B N 1
ATOM 1811 C CA . ILE B 1 69 ? -8.531 -17.359 -3.951 1 96.88 69 ILE B CA 1
ATOM 1812 C C . ILE B 1 69 ? -8.508 -15.938 -4.508 1 96.88 69 ILE B C 1
ATOM 1814 O O . ILE B 1 69 ? -9.133 -15.039 -3.941 1 96.88 69 ILE B O 1
ATOM 1818 N N . HIS B 1 70 ? -7.836 -15.758 -5.602 1 97.38 70 HIS B N 1
ATOM 1819 C CA . HIS B 1 70 ? -7.77 -14.453 -6.238 1 97.38 70 HIS B CA 1
ATOM 1820 C C . HIS B 1 70 ? -9.164 -13.938 -6.59 1 97.38 70 HIS B C 1
ATOM 1822 O O . HIS B 1 70 ? -9.492 -12.781 -6.312 1 97.38 70 HIS B O 1
ATOM 1828 N N . TYR B 1 71 ? -9.922 -14.758 -7.211 1 97.5 71 TYR B N 1
ATOM 1829 C CA . TYR B 1 71 ? -11.242 -14.328 -7.664 1 97.5 71 TYR B CA 1
ATOM 1830 C C . TYR B 1 71 ? -12.125 -13.938 -6.488 1 97.5 71 TYR B C 1
ATOM 1832 O O . TYR B 1 71 ? -12.812 -12.914 -6.531 1 97.5 71 TYR B O 1
ATOM 1840 N N . ARG B 1 72 ? -12.094 -14.656 -5.449 1 95.56 72 ARG B N 1
ATOM 1841 C CA . ARG B 1 72 ? -12.891 -14.398 -4.254 1 95.56 72 ARG B CA 1
ATOM 1842 C C . ARG B 1 72 ? -12.477 -13.086 -3.6 1 95.56 72 ARG B C 1
ATOM 1844 O O . ARG B 1 72 ? -13.336 -12.281 -3.223 1 95.56 72 ARG B O 1
ATOM 1851 N N . ASP B 1 73 ? -11.219 -12.938 -3.566 1 95.12 73 ASP B N 1
ATOM 1852 C CA . ASP B 1 73 ? -10.703 -11.844 -2.746 1 95.12 73 ASP B CA 1
ATOM 1853 C C . ASP B 1 73 ? -10.562 -10.562 -3.564 1 95.12 73 ASP B C 1
ATOM 1855 O O . ASP B 1 73 ? -10.742 -9.461 -3.043 1 95.12 73 ASP B O 1
ATOM 1859 N N . MET B 1 74 ? -10.242 -10.758 -4.871 1 97.31 74 MET B N 1
ATOM 1860 C CA . MET B 1 74 ? -9.789 -9.586 -5.617 1 97.31 74 MET B CA 1
ATOM 1861 C C . MET B 1 74 ? -10.453 -9.531 -6.988 1 97.31 74 MET B C 1
ATOM 1863 O O . MET B 1 74 ? -10.211 -8.594 -7.758 1 97.31 74 MET B O 1
ATOM 1867 N N . GLY B 1 75 ? -11.281 -10.445 -7.309 1 97.69 75 GLY B N 1
ATOM 1868 C CA . GLY B 1 75 ? -11.852 -10.539 -8.648 1 97.69 75 GLY B CA 1
ATOM 1869 C C . GLY B 1 75 ? -12.555 -9.266 -9.086 1 97.69 75 GLY B C 1
ATOM 1870 O O . GLY B 1 75 ? -12.367 -8.805 -10.211 1 97.69 75 GLY B O 1
ATOM 1871 N N . GLY B 1 76 ? -13.375 -8.734 -8.18 1 97.44 76 GLY B N 1
ATOM 1872 C CA . GLY B 1 76 ? -14.07 -7.492 -8.484 1 97.44 76 GLY B CA 1
ATOM 1873 C C . GLY B 1 76 ? -13.148 -6.297 -8.586 1 97.44 76 GLY B C 1
ATOM 1874 O O . GLY B 1 76 ? -13.359 -5.41 -9.422 1 97.44 76 GLY B O 1
ATOM 1875 N N . VAL B 1 77 ? -12.133 -6.301 -7.836 1 98.44 77 VAL B N 1
ATOM 1876 C CA . VAL B 1 77 ? -11.195 -5.184 -7.762 1 98.44 77 VAL B CA 1
ATOM 1877 C C . VAL B 1 77 ? -10.422 -5.074 -9.07 1 98.44 77 VAL B C 1
ATOM 1879 O O . VAL B 1 77 ? -10.227 -3.977 -9.602 1 98.44 77 VAL B O 1
ATOM 1882 N N . PHE B 1 78 ? -10.078 -6.195 -9.609 1 98.62 78 PHE B N 1
ATOM 1883 C CA . PHE B 1 78 ? -9.25 -6.215 -10.812 1 98.62 78 PHE B CA 1
ATOM 1884 C C . PHE B 1 78 ? -10.086 -6.531 -12.047 1 98.62 78 PHE B C 1
ATOM 1886 O O . PHE B 1 78 ? -9.555 -6.602 -13.156 1 98.62 78 PHE B O 1
ATOM 1893 N N . GLU B 1 79 ? -11.406 -6.746 -11.836 1 98.12 79 GLU B N 1
ATOM 1894 C CA . GLU B 1 79 ? -12.281 -7.164 -12.93 1 98.12 79 GLU B CA 1
ATOM 1895 C C . GLU B 1 79 ? -11.734 -8.406 -13.625 1 98.12 79 GLU B C 1
ATOM 1897 O O . GLU B 1 79 ? -11.531 -8.406 -14.836 1 98.12 79 GLU B O 1
ATOM 1902 N N . THR B 1 80 ? -11.602 -9.5 -12.875 1 98.31 80 THR B N 1
ATOM 1903 C CA . THR B 1 80 ? -10.859 -10.688 -13.281 1 98.31 80 THR B CA 1
ATOM 1904 C C . THR B 1 80 ? -11.781 -11.695 -13.969 1 98.31 80 THR B C 1
ATOM 1906 O O . THR B 1 80 ? -12.914 -11.914 -13.531 1 98.31 80 THR B O 1
ATOM 1909 N N . GLU B 1 81 ? -11.266 -12.25 -15.039 1 98.12 81 GLU B N 1
ATOM 1910 C CA . GLU B 1 81 ? -11.82 -13.461 -15.648 1 98.12 81 GLU B CA 1
ATOM 1911 C C . GLU B 1 81 ? -10.93 -14.672 -15.375 1 98.12 81 GLU B C 1
ATOM 1913 O O . GLU B 1 81 ? -9.703 -14.578 -15.461 1 98.12 81 GLU B O 1
ATOM 1918 N N . ILE B 1 82 ? -11.609 -15.781 -15.039 1 98.31 82 ILE B N 1
ATOM 1919 C CA . ILE B 1 82 ? -10.852 -16.984 -14.727 1 98.31 82 ILE B CA 1
ATOM 1920 C C . ILE B 1 82 ? -11.141 -18.062 -15.766 1 98.31 82 ILE B C 1
ATOM 1922 O O . ILE B 1 82 ? -12.281 -18.234 -16.188 1 98.31 82 ILE B O 1
ATOM 1926 N N . THR B 1 83 ? -10.109 -18.703 -16.172 1 98.06 83 THR B N 1
ATOM 1927 C CA . THR B 1 83 ? -10.211 -19.906 -16.984 1 98.06 83 THR B CA 1
ATOM 1928 C C . THR B 1 83 ? -9.445 -21.062 -16.344 1 98.06 83 THR B C 1
ATOM 1930 O O . THR B 1 83 ? -8.328 -20.875 -15.867 1 98.06 83 THR B O 1
ATOM 1933 N N . LYS B 1 84 ? -10.07 -22.281 -16.328 1 98.19 84 LYS B N 1
ATOM 1934 C CA . LYS B 1 84 ? -9.43 -23.5 -15.852 1 98.19 84 LYS B CA 1
ATOM 1935 C C . LYS B 1 84 ? -9.547 -24.625 -16.875 1 98.19 84 LYS B C 1
ATOM 1937 O O . LYS B 1 84 ? -10.617 -24.828 -17.453 1 98.19 84 LYS B O 1
ATOM 1942 N N . ASN B 1 85 ? -8.461 -25.234 -17.141 1 97.19 85 ASN B N 1
ATOM 1943 C CA . ASN B 1 85 ? -8.469 -26.469 -17.922 1 97.19 85 ASN B CA 1
ATOM 1944 C C . ASN B 1 85 ? -7.457 -27.484 -17.391 1 97.19 85 ASN B C 1
ATOM 1946 O O . ASN B 1 85 ? -6.938 -27.312 -16.281 1 97.19 85 ASN B O 1
ATOM 1950 N N . ASP B 1 86 ? -7.188 -28.562 -18.141 1 96.31 86 ASP B N 1
ATOM 1951 C CA . ASP B 1 86 ? -6.348 -29.641 -17.656 1 96.31 86 ASP B CA 1
ATOM 1952 C C . ASP B 1 86 ? -4.879 -29.234 -17.594 1 96.31 86 ASP B C 1
ATOM 1954 O O . ASP B 1 86 ? -4.086 -29.828 -16.875 1 96.31 86 ASP B O 1
ATOM 1958 N N . GLU B 1 87 ? -4.543 -28.141 -18.312 1 97.19 87 GLU B N 1
ATOM 1959 C CA . GLU B 1 87 ? -3.137 -27.781 -18.453 1 97.19 87 GLU B CA 1
ATOM 1960 C C . GLU B 1 87 ? -2.773 -26.625 -17.516 1 97.19 87 GLU B C 1
ATOM 1962 O O . GLU B 1 87 ? -1.677 -26.594 -16.953 1 97.19 87 GLU B O 1
ATOM 1967 N N . TYR B 1 88 ? -3.658 -25.656 -17.391 1 97.69 88 TY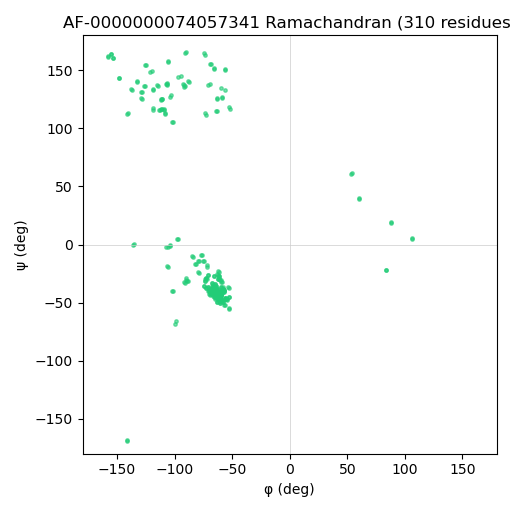R B N 1
ATOM 1968 C CA . TYR B 1 88 ? -3.342 -24.469 -16.609 1 97.69 88 TYR B CA 1
ATOM 1969 C C . TYR B 1 88 ? -4.609 -23.828 -16.047 1 97.69 88 TYR B C 1
ATOM 1971 O O . TYR B 1 88 ? -5.715 -24.141 -16.484 1 97.69 88 TYR B O 1
ATOM 1979 N N . SER B 1 89 ? -4.469 -23.016 -15.031 1 98.5 89 SER B N 1
ATOM 1980 C CA . SER B 1 89 ? -5.418 -22 -14.602 1 98.5 89 SER B CA 1
ATOM 1981 C C . SER B 1 89 ? -4.922 -20.609 -14.953 1 98.5 89 SER B C 1
ATOM 1983 O O . SER B 1 89 ? -3.734 -20.312 -14.82 1 98.5 89 SER B O 1
ATOM 1985 N N . GLU B 1 90 ? -5.836 -19.828 -15.414 1 98.19 90 GLU B N 1
ATOM 1986 C CA . GLU B 1 90 ? -5.461 -18.516 -15.922 1 98.19 90 GLU B CA 1
ATOM 1987 C C . GLU B 1 90 ? -6.371 -17.422 -15.367 1 98.19 90 GLU B C 1
ATOM 1989 O O . GLU B 1 90 ? -7.582 -17.609 -15.25 1 98.19 90 GLU B O 1
ATOM 1994 N N . MET B 1 91 ? -5.738 -16.312 -15.055 1 98.12 91 MET B N 1
ATOM 1995 C CA . MET B 1 91 ? -6.496 -15.109 -14.711 1 98.12 91 MET B CA 1
ATOM 1996 C C . MET B 1 91 ? -6.195 -13.984 -15.688 1 98.12 91 MET B C 1
ATOM 1998 O O . MET B 1 91 ? -5.035 -13.734 -16.031 1 98.12 91 MET B O 1
ATOM 2002 N N . ARG B 1 92 ? -7.215 -13.367 -16.125 1 98.44 92 ARG B N 1
ATOM 2003 C CA . ARG B 1 92 ? -7.137 -12.156 -16.938 1 98.44 92 ARG B CA 1
ATOM 2004 C C . ARG B 1 92 ? -7.707 -10.961 -16.172 1 98.44 92 ARG B C 1
ATOM 2006 O O . ARG B 1 92 ? -8.891 -10.938 -15.836 1 98.44 92 ARG B O 1
ATOM 2013 N N . MET B 1 93 ? -6.875 -10.008 -15.875 1 98.56 93 MET B N 1
ATOM 2014 C CA . MET B 1 93 ? -7.289 -8.82 -15.125 1 98.56 93 MET B CA 1
ATOM 2015 C C . MET B 1 93 ? -7.441 -7.621 -16.062 1 98.56 93 MET B C 1
ATOM 2017 O O . MET B 1 93 ? -6.516 -7.281 -16.797 1 98.56 93 MET B O 1
ATOM 2021 N N . HIS B 1 94 ? -8.539 -6.965 -16 1 98.62 94 HIS B N 1
ATOM 2022 C CA . HIS B 1 94 ? -8.875 -5.938 -16.984 1 98.62 94 HIS B CA 1
ATOM 2023 C C . HIS B 1 94 ? -8.766 -4.543 -16.375 1 98.62 94 HIS B C 1
ATOM 2025 O O . HIS B 1 94 ? -8.969 -3.541 -17.062 1 98.62 94 HIS B O 1
ATOM 2031 N N . TYR B 1 95 ? -8.445 -4.523 -15.141 1 98.62 95 TYR B N 1
ATOM 2032 C CA . TYR B 1 95 ? -8.258 -3.277 -14.406 1 98.62 95 TYR B CA 1
ATOM 2033 C C . TYR B 1 95 ? -7.203 -3.432 -13.32 1 98.62 95 TYR B C 1
ATOM 2035 O O . TYR B 1 95 ? -7.082 -4.496 -12.711 1 98.62 95 TYR B O 1
ATOM 2043 N N . CYS B 1 96 ? -6.445 -2.477 -13.086 1 98.69 96 CYS B N 1
ATOM 2044 C CA . CYS B 1 96 ? -5.438 -2.506 -12.031 1 98.69 96 CYS B CA 1
ATOM 2045 C C . CYS B 1 96 ? -5.352 -1.162 -11.32 1 98.69 96 CYS B C 1
ATOM 2047 O O . CYS B 1 96 ? -4.891 -0.177 -11.898 1 98.69 96 CYS B O 1
ATOM 2049 N N . PRO B 1 97 ? -5.73 -1.101 -10.086 1 98.69 97 PRO B N 1
ATOM 2050 C CA . PRO B 1 97 ? -5.664 0.161 -9.344 1 98.69 97 PRO B CA 1
ATOM 2051 C C . PRO B 1 97 ? -4.242 0.702 -9.227 1 98.69 97 PRO B C 1
ATOM 2053 O O . PRO B 1 97 ? -4.047 1.917 -9.141 1 98.69 97 PRO B O 1
ATOM 2056 N N . LEU B 1 98 ? -3.24 -0.191 -9.219 1 98.81 98 LEU B N 1
ATOM 2057 C CA . LEU B 1 98 ? -1.859 0.278 -9.172 1 98.81 98 LEU B CA 1
ATOM 2058 C C . LEU B 1 98 ? -1.514 1.086 -10.414 1 98.81 98 LEU B C 1
ATOM 2060 O O . LEU B 1 98 ? -1 2.203 -10.312 1 98.81 98 LEU B O 1
ATOM 2064 N N . LEU B 1 99 ? -1.848 0.505 -11.516 1 98.75 99 LEU B N 1
ATOM 2065 C CA . LEU B 1 99 ? -1.554 1.159 -12.789 1 98.75 99 LEU B CA 1
ATOM 2066 C C . LEU B 1 99 ? -2.307 2.48 -12.906 1 98.75 99 LEU B C 1
ATOM 2068 O O . LEU B 1 99 ? -1.741 3.482 -13.352 1 98.75 99 LEU B O 1
ATOM 2072 N N . GLU B 1 100 ? -3.557 2.486 -12.555 1 98.44 100 GLU B N 1
ATOM 2073 C CA . GLU B 1 100 ? -4.352 3.709 -12.633 1 98.44 100 GLU B CA 1
ATOM 2074 C C . GLU B 1 100 ? -3.756 4.812 -11.766 1 98.44 100 GLU B C 1
ATOM 2076 O O . GLU B 1 100 ? -3.801 5.992 -12.133 1 98.44 100 GLU B O 1
ATOM 2081 N N . GLU B 1 101 ? -3.229 4.426 -10.641 1 98.62 101 GLU B N 1
ATOM 2082 C CA . GLU B 1 101 ? -2.588 5.418 -9.781 1 98.62 101 GLU B CA 1
ATOM 2083 C C . GLU B 1 101 ? -1.305 5.949 -10.414 1 98.62 101 GLU B C 1
ATOM 2085 O O . GLU B 1 101 ? -1.031 7.148 -10.367 1 98.62 101 GLU B O 1
ATOM 2090 N N . TRP B 1 102 ? -0.518 5.098 -11 1 98.69 102 TRP B N 1
ATOM 2091 C CA . TRP B 1 102 ? 0.734 5.531 -11.609 1 98.69 102 TRP B CA 1
ATOM 2092 C C . TRP B 1 102 ? 0.469 6.43 -12.812 1 98.69 102 TRP B C 1
ATOM 2094 O O . TRP B 1 102 ? 1.221 7.371 -13.07 1 98.69 102 TRP B O 1
ATOM 2104 N N . LYS B 1 103 ? -0.605 6.152 -13.547 1 98.44 103 LYS B N 1
ATOM 2105 C CA . LYS B 1 103 ? -1.06 7.07 -14.586 1 98.44 103 LYS B CA 1
ATOM 2106 C C . LYS B 1 103 ? -1.443 8.422 -13.992 1 98.44 103 LYS B C 1
ATOM 2108 O O . LYS B 1 103 ? -1.021 9.469 -14.5 1 98.44 103 LYS B O 1
ATOM 2113 N N . ALA B 1 104 ? -2.207 8.398 -12.969 1 97.94 104 ALA B N 1
ATOM 2114 C CA . ALA B 1 104 ? -2.693 9.617 -12.336 1 97.94 104 ALA B CA 1
ATOM 2115 C C . ALA B 1 104 ? -1.535 10.445 -11.789 1 97.94 104 ALA B C 1
ATOM 2117 O O . ALA B 1 104 ? -1.605 11.68 -11.75 1 97.94 104 ALA B O 1
ATOM 2118 N N . MET B 1 105 ? -0.458 9.805 -11.398 1 97.81 105 MET B N 1
ATOM 2119 C CA . MET B 1 105 ? 0.729 10.477 -10.875 1 97.81 105 MET B CA 1
ATOM 2120 C C . MET B 1 105 ? 1.52 11.141 -12 1 97.81 105 MET B C 1
ATOM 2122 O O . MET B 1 105 ? 2.471 11.875 -11.742 1 97.81 105 MET B O 1
ATOM 2126 N N . GLY B 1 106 ? 1.185 10.766 -13.227 1 97.62 106 GLY B N 1
ATOM 2127 C CA . GLY B 1 106 ? 1.839 11.375 -14.375 1 97.62 106 GLY B CA 1
ATOM 2128 C C . GLY B 1 106 ? 3.119 10.664 -14.773 1 97.62 106 GLY B C 1
ATOM 2129 O O . GLY B 1 106 ? 3.973 11.25 -15.445 1 97.62 106 GLY B O 1
ATOM 2130 N N . LEU B 1 107 ? 3.264 9.461 -14.336 1 97.94 107 LEU B N 1
ATOM 2131 C CA . LEU B 1 107 ? 4.441 8.711 -14.758 1 97.94 107 LEU B CA 1
ATOM 2132 C C . LEU B 1 107 ? 4.406 8.438 -16.25 1 97.94 107 LEU B C 1
ATOM 2134 O O . LEU B 1 107 ? 3.332 8.281 -16.844 1 97.94 107 LEU B O 1
ATOM 2138 N N . SER B 1 108 ? 5.586 8.328 -16.859 1 97.75 108 SER B N 1
ATOM 2139 C CA . SER B 1 108 ? 5.652 8 -18.281 1 97.75 108 SER B CA 1
ATOM 2140 C C . SER B 1 108 ? 5.184 6.57 -18.547 1 97.75 108 SER B C 1
ATOM 2142 O O . SER B 1 108 ? 5.234 5.727 -17.641 1 97.75 108 SER B O 1
ATOM 2144 N N . PRO B 1 109 ? 4.734 6.277 -19.719 1 97.31 109 PRO B N 1
ATOM 2145 C CA . PRO B 1 109 ? 4.328 4.914 -20.062 1 97.31 109 PRO B CA 1
ATOM 2146 C C . PRO B 1 109 ? 5.422 3.883 -19.781 1 97.31 109 PRO B C 1
ATOM 2148 O O . PRO B 1 109 ? 5.125 2.771 -19.328 1 97.31 109 PRO B O 1
ATOM 2151 N N . GLU B 1 110 ? 6.695 4.266 -20.016 1 97.12 110 GLU B N 1
ATOM 2152 C CA . GLU B 1 110 ? 7.812 3.365 -19.766 1 97.12 110 GLU B CA 1
ATOM 2153 C C . GLU B 1 110 ? 7.945 3.051 -18.281 1 97.12 110 GLU B C 1
ATOM 2155 O O . GLU B 1 110 ? 8.18 1.9 -17.891 1 97.12 110 GLU B O 1
ATOM 2160 N N . LYS B 1 111 ? 7.789 4.07 -17.453 1 97.69 111 LYS B N 1
ATOM 2161 C CA . LYS B 1 111 ? 7.902 3.879 -16.016 1 97.69 111 LYS B CA 1
ATOM 2162 C C . LYS B 1 111 ? 6.711 3.098 -15.469 1 97.69 111 LYS B C 1
ATOM 2164 O O . LYS B 1 111 ? 6.863 2.283 -14.555 1 97.69 111 LYS B O 1
ATOM 2169 N N . GLN B 1 112 ? 5.52 3.391 -15.977 1 98.25 112 GLN B N 1
ATOM 2170 C CA . GLN B 1 112 ? 4.332 2.629 -15.609 1 98.25 112 GLN B CA 1
ATOM 2171 C C . GLN B 1 112 ? 4.539 1.137 -15.852 1 98.25 112 GLN B C 1
ATOM 2173 O O . GLN B 1 112 ? 4.27 0.314 -14.977 1 98.25 112 GLN B O 1
ATOM 2178 N N . ASP B 1 113 ? 5.043 0.853 -17.016 1 97.5 113 ASP B N 1
ATOM 2179 C CA . ASP B 1 113 ? 5.262 -0.544 -17.375 1 97.5 113 ASP B CA 1
ATOM 2180 C C . ASP B 1 113 ? 6.34 -1.174 -16.5 1 97.5 113 ASP B C 1
ATOM 2182 O O . ASP B 1 113 ? 6.227 -2.336 -16.094 1 97.5 113 ASP B O 1
ATOM 2186 N N . LEU B 1 114 ? 7.34 -0.406 -16.25 1 98 114 LEU B N 1
ATOM 2187 C CA . LEU B 1 114 ? 8.414 -0.902 -15.391 1 98 114 LEU B CA 1
ATOM 2188 C C . LEU B 1 114 ? 7.887 -1.24 -14 1 98 114 LEU B C 1
ATOM 2190 O O . LEU B 1 114 ? 8.156 -2.324 -13.477 1 98 114 LEU B O 1
ATOM 2194 N N . TYR B 1 115 ? 7.148 -0.315 -13.375 1 98.5 115 TYR B N 1
ATOM 2195 C CA . TYR B 1 115 ? 6.625 -0.549 -12.031 1 98.5 115 TYR B CA 1
ATOM 2196 C C . TYR B 1 115 ? 5.629 -1.702 -12.031 1 98.5 115 TYR B C 1
ATOM 2198 O O . TYR B 1 115 ? 5.594 -2.494 -11.086 1 98.5 115 TYR B O 1
ATOM 2206 N N . CYS B 1 116 ? 4.852 -1.776 -13.102 1 98.19 116 CYS B N 1
ATOM 2207 C CA . CYS B 1 116 ? 3.932 -2.896 -13.258 1 98.19 116 CYS B CA 1
ATOM 2208 C C . CYS B 1 116 ? 4.684 -4.223 -13.281 1 98.19 116 CYS B C 1
ATOM 2210 O O . CYS B 1 116 ? 4.316 -5.16 -12.57 1 98.19 116 CYS B O 1
ATOM 2212 N N . ASP B 1 117 ? 5.707 -4.25 -14.094 1 97.94 117 ASP B N 1
ATOM 2213 C CA . ASP B 1 117 ? 6.496 -5.473 -14.227 1 97.94 117 ASP B CA 1
ATOM 2214 C C . ASP B 1 117 ? 7.195 -5.82 -12.914 1 97.94 117 ASP B C 1
ATOM 2216 O O . ASP B 1 117 ? 7.293 -6.996 -12.547 1 97.94 117 ASP B O 1
ATOM 2220 N N . ILE B 1 118 ? 7.684 -4.859 -12.203 1 98.56 118 ILE B N 1
ATOM 2221 C CA . ILE B 1 118 ? 8.297 -5.07 -10.898 1 98.56 118 ILE B CA 1
ATOM 2222 C C . ILE B 1 118 ? 7.258 -5.609 -9.922 1 98.56 118 ILE B C 1
ATOM 2224 O O . ILE B 1 118 ? 7.531 -6.543 -9.164 1 98.56 118 ILE B O 1
ATOM 2228 N N . ALA B 1 119 ? 6.047 -5.055 -9.969 1 98.44 119 ALA B N 1
ATOM 2229 C CA . ALA B 1 119 ? 4.98 -5.488 -9.07 1 98.44 119 ALA B CA 1
ATOM 2230 C C . ALA B 1 119 ? 4.641 -6.961 -9.289 1 98.44 119 ALA B C 1
ATOM 2232 O O . ALA B 1 119 ? 4.25 -7.664 -8.352 1 98.44 119 ALA B O 1
ATOM 2233 N N . MET B 1 120 ? 4.883 -7.438 -10.516 1 98.12 120 MET B N 1
ATOM 2234 C CA . MET B 1 120 ? 4.543 -8.812 -10.867 1 98.12 120 MET B CA 1
ATOM 2235 C C . MET B 1 120 ? 5.555 -9.789 -10.281 1 98.12 120 MET B C 1
ATOM 2237 O O . MET B 1 120 ? 5.332 -11.008 -10.297 1 98.12 120 MET B O 1
ATOM 2241 N N . GLU B 1 121 ? 6.648 -9.266 -9.727 1 98.44 121 GLU B N 1
ATOM 2242 C CA . GLU B 1 121 ? 7.559 -10.148 -9.008 1 98.44 121 GLU B CA 1
ATOM 2243 C C . GLU B 1 121 ? 6.855 -10.828 -7.84 1 98.44 121 GLU B C 1
ATOM 2245 O O . GLU B 1 121 ? 7.234 -11.938 -7.441 1 98.44 121 GLU B O 1
ATOM 2250 N N . LEU B 1 122 ? 5.848 -10.141 -7.234 1 98.5 122 LEU B N 1
ATOM 2251 C CA . LEU B 1 122 ? 5.039 -10.781 -6.203 1 98.5 122 LEU B CA 1
ATOM 2252 C C . LEU B 1 122 ? 4.48 -12.109 -6.695 1 98.5 122 LEU B C 1
ATOM 2254 O O . LEU B 1 122 ? 4.703 -13.148 -6.074 1 98.5 122 LEU B O 1
ATOM 2258 N N . ASP B 1 123 ? 3.793 -12.102 -7.797 1 97.94 123 ASP B N 1
ATOM 2259 C CA . ASP B 1 123 ? 3.143 -13.289 -8.328 1 97.94 123 ASP B CA 1
ATOM 2260 C C . ASP B 1 123 ? 4.176 -14.312 -8.797 1 97.94 123 ASP B C 1
ATOM 2262 O O . ASP B 1 123 ? 4.02 -15.516 -8.555 1 97.94 123 ASP B O 1
ATOM 2266 N N . ARG B 1 124 ? 5.262 -13.836 -9.492 1 98.19 124 ARG B N 1
ATOM 2267 C CA . ARG B 1 124 ? 6.297 -14.742 -9.977 1 98.19 124 ARG B CA 1
ATOM 2268 C C . ARG B 1 124 ? 6.922 -15.523 -8.828 1 98.19 124 ARG B C 1
ATOM 2270 O O . ARG B 1 124 ? 7.141 -16.734 -8.945 1 98.19 124 ARG B O 1
ATOM 2277 N N . ASN B 1 125 ? 7.125 -14.859 -7.758 1 98.44 125 ASN B N 1
ATOM 2278 C CA . ASN B 1 125 ? 7.875 -15.508 -6.684 1 98.44 125 ASN B CA 1
ATOM 2279 C C . ASN B 1 125 ? 6.949 -16.281 -5.742 1 98.44 125 ASN B C 1
ATOM 2281 O O . ASN B 1 125 ? 7.348 -17.281 -5.164 1 98.44 125 ASN B O 1
ATOM 2285 N N . ARG B 1 126 ? 5.703 -15.789 -5.566 1 98.38 126 ARG B N 1
ATOM 2286 C CA . ARG B 1 126 ? 4.727 -16.656 -4.918 1 98.38 126 ARG B CA 1
ATOM 2287 C C . ARG B 1 126 ? 4.598 -17.984 -5.656 1 98.38 126 ARG B C 1
ATOM 2289 O O . ARG B 1 126 ? 4.586 -19.047 -5.035 1 98.38 126 ARG B O 1
ATOM 2296 N N . ALA B 1 127 ? 4.496 -17.938 -6.953 1 98.38 127 ALA B N 1
ATOM 2297 C CA . ALA B 1 127 ? 4.391 -19.141 -7.777 1 98.38 127 ALA B CA 1
ATOM 2298 C C . ALA B 1 127 ? 5.617 -20.031 -7.605 1 98.38 127 ALA B C 1
ATOM 2300 O O . ALA B 1 127 ? 5.488 -21.25 -7.457 1 98.38 127 ALA B O 1
ATOM 2301 N N . ALA B 1 128 ? 6.793 -19.406 -7.648 1 97.88 128 ALA B N 1
ATOM 2302 C CA . ALA B 1 128 ? 8.039 -20.156 -7.484 1 97.88 128 ALA B CA 1
ATOM 2303 C C . ALA B 1 128 ? 8.047 -20.922 -6.16 1 97.88 128 ALA B C 1
ATOM 2305 O O . ALA B 1 128 ? 8.445 -22.078 -6.105 1 97.88 128 ALA B O 1
ATOM 2306 N N . GLU B 1 129 ? 7.551 -20.297 -5.09 1 97.94 129 GLU B N 1
ATOM 2307 C CA . GLU B 1 129 ? 7.512 -20.922 -3.77 1 97.94 129 GLU B CA 1
ATOM 2308 C C . GLU B 1 129 ? 6.566 -22.109 -3.75 1 97.94 129 GLU B C 1
ATOM 2310 O O . GLU B 1 129 ? 6.742 -23.047 -2.955 1 97.94 129 GLU B O 1
ATOM 2315 N N . HIS B 1 130 ? 5.59 -22.094 -4.582 1 97.94 130 HIS B N 1
ATOM 2316 C CA . HIS B 1 130 ? 4.621 -23.188 -4.648 1 97.94 130 HIS B CA 1
ATOM 2317 C C . HIS B 1 130 ? 4.969 -24.172 -5.758 1 97.94 130 HIS B C 1
ATOM 2319 O O . HIS B 1 130 ? 4.191 -25.078 -6.055 1 97.94 130 HIS B O 1
ATOM 2325 N N . ASP B 1 131 ? 6.113 -23.953 -6.406 1 97.19 131 ASP B N 1
ATOM 2326 C CA . ASP B 1 131 ? 6.574 -24.797 -7.5 1 97.19 131 ASP B CA 1
ATOM 2327 C C . ASP B 1 131 ? 5.57 -24.797 -8.648 1 97.19 131 ASP B C 1
ATOM 2329 O O . ASP B 1 131 ? 5.285 -25.844 -9.234 1 97.19 131 ASP B O 1
ATOM 2333 N N . ILE B 1 132 ? 5.023 -23.656 -8.906 1 98.12 132 ILE B N 1
ATOM 2334 C CA . ILE B 1 132 ? 4.078 -23.484 -10.008 1 98.12 132 ILE B CA 1
ATOM 2335 C C . ILE B 1 132 ? 4.727 -22.688 -11.133 1 98.12 132 ILE B C 1
ATOM 2337 O O . ILE B 1 132 ? 5.027 -21.5 -10.969 1 98.12 132 ILE B O 1
ATOM 2341 N N . PRO B 1 133 ? 4.949 -23.344 -12.258 1 97.88 133 PRO B N 1
ATOM 2342 C CA . PRO B 1 133 ? 5.379 -22.516 -13.391 1 97.88 133 PRO B CA 1
ATOM 2343 C C . PRO B 1 133 ? 4.367 -21.438 -13.75 1 97.88 133 PRO B C 1
ATOM 2345 O O . PRO B 1 133 ? 3.184 -21.734 -13.945 1 97.88 133 PRO B O 1
ATOM 2348 N N . CYS B 1 134 ? 4.801 -20.234 -13.797 1 97.56 134 CYS B N 1
ATOM 2349 C CA . CYS B 1 134 ? 3.932 -19.078 -13.953 1 97.56 134 CYS B CA 1
ATOM 2350 C C . CYS B 1 134 ? 4.402 -18.188 -15.102 1 97.56 134 CYS B C 1
ATOM 2352 O O . CYS B 1 134 ? 5.57 -17.797 -15.156 1 97.56 134 CYS B O 1
ATOM 2354 N N . ASP B 1 135 ? 3.504 -17.906 -16.047 1 96.62 135 ASP B N 1
ATOM 2355 C CA . ASP B 1 135 ? 3.783 -16.984 -17.156 1 96.62 135 ASP B CA 1
ATOM 2356 C C . ASP B 1 135 ? 2.949 -15.711 -17.031 1 96.62 135 ASP B C 1
ATOM 2358 O O . ASP B 1 135 ? 1.728 -15.781 -16.891 1 96.62 135 ASP B O 1
ATOM 2362 N N . ILE B 1 136 ? 3.604 -14.648 -17.016 1 95.81 136 ILE B N 1
ATOM 2363 C CA . ILE B 1 136 ? 2.939 -13.359 -17.172 1 95.81 136 ILE B CA 1
ATOM 2364 C C . ILE B 1 136 ? 3.135 -12.852 -18.594 1 95.81 136 ILE B C 1
ATOM 2366 O O . ILE B 1 136 ? 4.203 -12.336 -18.938 1 95.81 136 ILE B O 1
ATOM 2370 N N . VAL B 1 137 ? 2.186 -12.906 -19.375 1 90.88 137 VAL B N 1
ATOM 2371 C CA . VAL B 1 137 ? 2.273 -12.766 -20.828 1 90.88 137 VAL B CA 1
ATOM 2372 C C . VAL B 1 137 ? 1.904 -11.336 -21.234 1 90.88 137 VAL B C 1
ATOM 2374 O O . VAL B 1 137 ? 2.77 -10.562 -21.641 1 90.88 137 VAL B O 1
ATOM 2377 N N . GLU B 1 138 ? 0.593 -10.984 -21 1 96.19 138 GLU B N 1
ATOM 2378 C CA . GLU B 1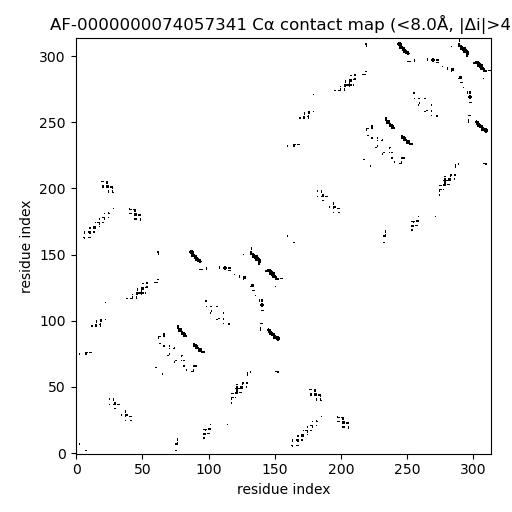 138 ? 0.083 -9.641 -21.266 1 96.19 138 GLU B CA 1
ATOM 2379 C C . GLU B 1 138 ? 0.079 -8.797 -19.984 1 96.19 138 GLU B C 1
ATOM 2381 O O . GLU B 1 138 ? -0.164 -9.305 -18.891 1 96.19 138 GLU B O 1
ATOM 2386 N N . ARG B 1 139 ? 0.355 -7.602 -20.141 1 96.62 139 ARG B N 1
ATOM 2387 C CA . ARG B 1 139 ? 0.323 -6.664 -19.016 1 96.62 139 ARG B CA 1
ATOM 2388 C C . ARG B 1 139 ? -0.344 -5.355 -19.422 1 96.62 139 ARG B C 1
ATOM 2390 O O . ARG B 1 139 ? 0.017 -4.754 -20.438 1 96.62 139 ARG B O 1
ATOM 2397 N N . LEU B 1 140 ? -1.195 -4.914 -18.641 1 97.19 140 LEU B N 1
ATOM 2398 C CA . LEU B 1 140 ? -1.829 -3.617 -18.875 1 97.19 140 LEU B CA 1
ATOM 2399 C C . LEU B 1 140 ? -0.786 -2.508 -18.938 1 97.19 140 LEU B C 1
ATOM 2401 O O . LEU B 1 140 ? -0.901 -1.597 -19.766 1 97.19 140 LEU B O 1
ATOM 2405 N N . GLY B 1 141 ? 0.213 -2.635 -18.125 1 95.5 141 GLY B N 1
ATOM 2406 C CA . GLY B 1 141 ? 1.27 -1.636 -18.109 1 95.5 141 GLY B CA 1
ATOM 2407 C C . GLY B 1 141 ? 2.029 -1.54 -19.406 1 95.5 141 GLY B C 1
ATOM 2408 O O . GLY B 1 141 ? 2.561 -0.481 -19.75 1 95.5 141 GLY B O 1
ATOM 2409 N N . LYS B 1 142 ? 2.031 -2.615 -20.141 1 94.75 142 LYS B N 1
ATOM 2410 C CA . LYS B 1 142 ? 2.727 -2.668 -21.422 1 94.75 142 LYS B CA 1
ATOM 2411 C C . LYS B 1 142 ? 1.849 -2.129 -22.547 1 94.75 142 LYS B C 1
ATOM 2413 O O . LYS B 1 142 ? 2.336 -1.857 -23.641 1 94.75 142 LYS B O 1
ATOM 2418 N N . GLY B 1 143 ? 0.584 -1.9 -22.266 1 95.12 143 GLY B N 1
ATOM 2419 C CA . GLY B 1 143 ? -0.346 -1.407 -23.281 1 95.12 143 GLY B CA 1
ATOM 2420 C C . GLY B 1 143 ? -1.314 -2.469 -23.766 1 95.12 143 GLY B C 1
ATOM 2421 O O . GLY B 1 143 ? -2.16 -2.197 -24.609 1 95.12 143 GLY B O 1
ATOM 2422 N N . ASP B 1 144 ? -1.302 -3.672 -23.188 1 96.62 144 ASP B N 1
ATOM 2423 C CA . ASP B 1 144 ? -2.238 -4.734 -23.531 1 96.62 144 ASP B CA 1
ATOM 2424 C C . ASP B 1 144 ? -3.629 -4.449 -22.969 1 96.62 144 ASP B C 1
ATOM 2426 O O . ASP B 1 144 ? -3.797 -3.557 -22.141 1 96.62 144 ASP B O 1
ATOM 2430 N N . SER B 1 145 ? -4.602 -5.109 -23.469 1 97.31 145 SER B N 1
ATOM 2431 C CA . SER B 1 145 ? -5.984 -4.855 -23.078 1 97.31 145 SER B CA 1
ATOM 2432 C C . SER B 1 145 ? -6.312 -5.512 -21.734 1 97.31 145 SER B C 1
ATOM 2434 O O . SER B 1 145 ? -7.324 -5.188 -21.109 1 97.31 145 SER B O 1
ATOM 2436 N N . PHE B 1 146 ? -5.461 -6.43 -21.25 1 98.12 146 PHE B N 1
ATOM 2437 C CA . PHE B 1 146 ? -5.586 -7.098 -19.969 1 98.12 146 PHE B CA 1
ATOM 2438 C C . PHE B 1 146 ? -4.238 -7.625 -19.5 1 98.12 146 PHE B C 1
ATOM 2440 O O . PHE B 1 146 ? -3.275 -7.66 -20.266 1 98.12 146 PHE B O 1
ATOM 2447 N N . CYS B 1 147 ? -4.148 -7.906 -18.203 1 98.38 147 CYS B N 1
ATOM 2448 C CA . CYS B 1 147 ? -3.027 -8.688 -17.703 1 98.38 147 CYS B CA 1
ATOM 2449 C C . CYS B 1 147 ? -3.357 -10.172 -17.688 1 98.38 147 CYS B C 1
ATOM 2451 O O . CYS B 1 147 ? -4.441 -10.57 -17.266 1 98.38 147 CYS B O 1
ATOM 2453 N N . ARG B 1 148 ? -2.422 -11.016 -18.141 1 98.25 148 ARG B N 1
ATOM 2454 C CA . ARG B 1 148 ? -2.605 -12.461 -18.172 1 98.25 148 ARG B CA 1
ATOM 2455 C C . ARG B 1 148 ? -1.57 -13.164 -17.297 1 98.25 148 ARG B C 1
ATOM 2457 O O . ARG B 1 148 ? -0.367 -13.055 -17.531 1 98.25 148 ARG B O 1
ATOM 2464 N N . VAL B 1 149 ? -2.059 -13.805 -16.281 1 98.19 149 VAL B N 1
ATOM 2465 C CA . VAL B 1 149 ? -1.244 -14.688 -15.453 1 98.19 149 VAL B CA 1
ATOM 2466 C C . VAL B 1 149 ? -1.67 -16.141 -15.656 1 98.19 149 VAL B C 1
ATOM 2468 O O . VAL B 1 149 ? -2.809 -16.5 -15.367 1 98.19 149 VAL B O 1
ATOM 2471 N N . ARG B 1 150 ? -0.761 -16.891 -16.156 1 98.25 150 ARG B N 1
ATO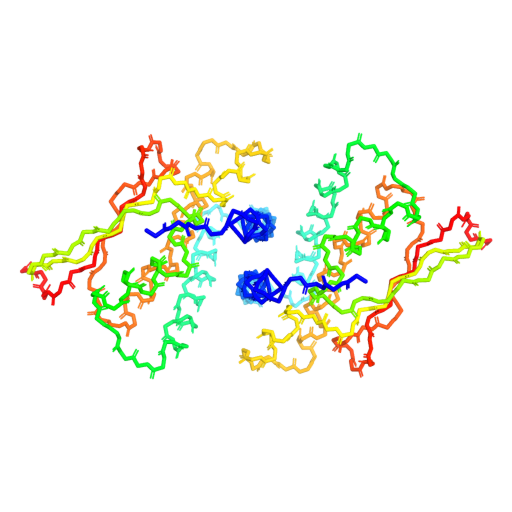M 2472 C CA . ARG B 1 150 ? -1.023 -18.312 -16.391 1 98.25 150 ARG B CA 1
ATOM 2473 C C . ARG B 1 150 ? -0.214 -19.188 -15.445 1 98.25 150 ARG B C 1
ATOM 2475 O O . ARG B 1 150 ? 1.01 -19.047 -15.359 1 98.25 150 ARG B O 1
ATOM 2482 N N . LEU B 1 151 ? -0.963 -20.031 -14.75 1 98.38 151 LEU B N 1
ATOM 2483 C CA . LEU B 1 151 ? -0.38 -20.969 -13.805 1 98.38 151 LEU B CA 1
ATOM 2484 C C . LEU B 1 151 ? -0.478 -22.406 -14.328 1 98.38 151 LEU B C 1
ATOM 2486 O O . LEU B 1 151 ? -1.575 -22.953 -14.445 1 98.38 151 LEU B O 1
ATOM 2490 N N . TRP B 1 152 ? 0.639 -22.984 -14.562 1 98.19 152 TRP B N 1
ATOM 2491 C CA . TRP B 1 152 ? 0.662 -24.297 -15.211 1 98.19 152 TRP B CA 1
ATOM 2492 C C . TRP B 1 152 ? 0.546 -25.422 -14.188 1 98.19 152 TRP B C 1
ATOM 2494 O O . TRP B 1 152 ? 1.162 -25.359 -13.117 1 98.19 152 TRP B O 1
ATOM 2504 N N . LYS B 1 153 ? -0.207 -26.453 -14.492 1 96.62 153 LYS B N 1
ATOM 2505 C CA . LYS B 1 153 ? -0.487 -27.547 -13.578 1 96.62 153 LYS B CA 1
ATOM 2506 C C . LYS B 1 153 ? 0.558 -28.656 -13.711 1 96.62 153 LYS B C 1
ATOM 2508 O O . LYS B 1 153 ? 0.735 -29.469 -12.797 1 96.62 153 LYS B O 1
ATOM 2513 N N . LYS B 1 154 ? 1.136 -28.828 -14.828 1 86.19 154 LYS B N 1
ATOM 2514 C CA . LYS B 1 154 ? 2.205 -29.797 -15.039 1 86.19 154 LYS B CA 1
ATOM 2515 C C . LYS B 1 154 ? 3.48 -29.125 -15.531 1 86.19 154 LYS B C 1
ATOM 2517 O O . LYS B 1 154 ? 3.438 -27.984 -16.016 1 86.19 154 LYS B O 1
ATOM 2522 N N . ALA B 1 155 ? 4.641 -29.812 -15.078 1 73.19 155 ALA B N 1
ATOM 2523 C CA . ALA B 1 155 ? 5.93 -29.312 -15.555 1 73.19 155 ALA B CA 1
ATOM 2524 C C . ALA B 1 155 ? 5.938 -29.188 -17.078 1 73.19 155 ALA B C 1
ATOM 2526 O O . ALA B 1 155 ? 5.328 -29.984 -17.781 1 73.19 155 ALA B O 1
ATOM 2527 N N . ARG B 1 156 ? 6.102 -27.891 -17.594 1 61.88 156 ARG B N 1
ATOM 252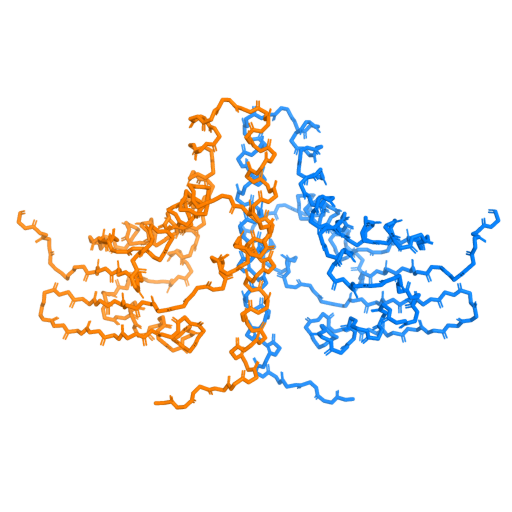8 C CA . ARG B 1 156 ? 6.172 -27.734 -19.031 1 61.88 156 ARG B CA 1
ATOM 2529 C C . ARG B 1 156 ? 7.293 -28.594 -19.625 1 61.88 156 ARG B C 1
ATOM 2531 O O . ARG B 1 156 ? 8.367 -28.703 -19.031 1 61.88 156 ARG B O 1
ATOM 2538 N N . PRO B 1 157 ? 7.027 -29.297 -20.656 1 50.53 157 PRO B N 1
ATOM 2539 C CA . PRO B 1 157 ? 8.07 -30.109 -21.266 1 50.53 157 PRO B CA 1
ATOM 2540 C C . PRO B 1 157 ? 9.312 -29.297 -21.641 1 50.53 157 PRO B C 1
ATOM 2542 O O . PRO B 1 157 ? 9.211 -28.094 -21.875 1 50.53 157 PRO B O 1
#

Solvent-accessible surface area (backbone atoms only — not comparable to full-atom values): 15900 Å² total; per-residue (Å²): 131,86,65,59,63,67,44,33,53,49,31,37,52,34,35,26,52,31,34,45,52,50,50,27,45,50,50,42,37,47,74,76,35,59,65,71,56,23,48,51,45,50,33,51,15,30,31,52,44,8,44,54,53,37,61,68,62,74,54,83,60,50,42,64,54,49,54,50,51,43,44,74,74,40,15,66,54,22,50,49,45,80,48,79,60,93,56,34,23,33,41,36,30,62,43,52,42,40,59,55,37,39,52,72,73,62,51,51,66,68,53,40,23,49,52,46,55,35,58,44,27,24,58,52,32,24,27,53,73,43,72,31,59,64,46,74,76,42,34,46,47,76,68,42,86,30,25,33,43,37,25,35,68,56,88,77,130,132,86,65,60,62,69,44,34,54,48,32,36,51,34,35,25,51,31,34,45,51,50,50,29,46,50,50,43,36,46,73,76,34,60,65,70,56,23,50,51,45,50,34,52,15,29,29,52,44,8,44,54,53,36,60,68,61,74,54,83,60,50,41,64,53,50,53,52,52,42,44,74,74,40,16,66,55,21,52,50,45,79,47,77,59,93,56,34,23,34,40,35,28,61,42,51,42,41,58,55,37,39,53,73,72,62,51,52,66,70,55,39,22,49,54,46,57,36,58,45,28,25,58,52,32,23,27,53,73,43,72,30,57,65,47,72,77,42,35,49,47,76,68,42,86,30,25,32,42,37,25,35,66,55,86,76,130

InterPro domains:
  IPR026002 L-2-amino-thiazoline-4-carboxylic acid hydrolase-like [PF14196] (19-150)